Protein AF-0000000074580012 (afdb_homodimer)

InterPro domains:
  IPR002941 DNA methylase N-4/N-6 [PF01555] (66-174)
  IPR029063 S-adenosyl-L-methionine-dependent methyltransferase superfamily [G3DSA:3.40.50.150] (16-179)
  IPR029063 S-adenosyl-L-methionine-dependent methyltransferase superfamily [SSF53335] (1-179)

Foldseek 3Di:
DEEEEDDQPDALVVVLVVPVVDDDFKYKYWYDPNSCVRNVVVPQWDWDDKAKEFEPDWQDDPDPVDDTDGIIMITMTGHPPDDFQFALQQDADDDPVRDPVPSDDDRYHYYAPDDDPDPPDGRLVVLLSVVRRGNDQEYEYQDQFLNSNVVSCVVNVHHYHYHHDDDPSVVNNVVVCVVVVHDDDDD/DEEEEDDQPDALVVVLVVPVVDDDFKYKYWYDPNSCVRNVVVPQWDWDDKAKEFEPDWQDDPDPVDDTDGIIMITMTGHPPDDFQFALQQDADDDPPRDPVPSDDDRYHYYAPDDDPDPPDGRLVVLLSVVRRGNDQEYEYQDQQLNSNVVSCVVNVHHYHYHHDDDPSVVNNVVVCVVVVHDDDDD

Radius of gyration: 21.97 Å; Cα contacts (8 Å, |Δi|>4): 679; chains: 2; bounding box: 43×67×51 Å

Nearest PDB structures (foldseek):
  5hfj-assembly4_G  TM=7.337E-01  e=3.822E-14  Helicobacter pylori 26695
  8urk-assembly1_B  TM=8.012E-01  e=9.157E-11  Burkholderia cenocepacia
  9c3u-assembly1_A  TM=8.213E-01  e=2.708E-10  Burkholderia cenocepacia
  9c3u-assembly2_C  TM=7.844E-01  e=1.334E-09  Burkholderia cenocepacia
  9c3u-assembly2_D  TM=7.658E-01  e=9.098E-10  Burkholderia cenocepacia

Solvent-accessible surface area (backbone atoms only — not comparable to full-atom values): 20856 Å² total; per-residue (Å²): 56,38,47,36,50,58,67,70,83,53,52,29,67,60,52,49,55,59,56,66,74,54,90,68,54,37,38,37,38,38,42,42,68,68,36,47,62,61,27,47,84,72,47,87,49,38,80,74,53,66,35,37,35,37,44,80,59,64,46,78,49,90,48,54,66,44,56,24,41,33,62,45,39,33,39,36,33,31,34,76,92,54,76,78,45,43,31,32,77,62,38,88,51,92,51,97,70,47,34,95,84,72,35,44,34,67,27,64,39,75,39,59,89,64,86,66,93,41,96,80,52,70,45,54,66,59,50,32,54,53,59,43,18,37,72,64,61,44,40,35,17,77,45,29,49,57,27,57,65,54,56,32,26,58,75,62,73,30,50,68,48,74,34,55,91,51,64,67,37,36,48,50,22,51,51,54,39,53,72,68,67,55,90,79,82,89,131,58,37,48,36,49,58,67,70,85,53,51,30,67,61,52,50,55,59,55,67,76,55,90,69,53,36,40,38,40,39,42,43,68,69,37,48,64,61,28,54,85,70,56,79,51,39,81,73,54,68,35,38,35,38,44,81,60,63,47,79,50,90,48,53,66,43,56,24,40,33,62,45,40,33,38,37,32,30,34,75,92,55,78,77,44,43,30,32,78,63,36,89,51,93,50,98,72,45,36,94,82,71,35,45,34,66,28,64,40,75,40,57,88,63,87,66,92,40,94,80,52,69,45,54,68,58,49,33,53,53,58,43,17,37,73,61,61,44,39,35,18,77,44,30,50,57,28,58,66,55,56,32,25,59,74,63,73,30,48,68,48,75,34,55,91,53,64,68,38,36,50,50,23,49,51,56,39,54,73,68,66,55,91,78,81,90,130

Organism: Dichelobacter nodosus (strain VCS1703A) (NCBI:txid246195)

Structure (mmCIF, N/CA/C/O backbone):
data_AF-0000000074580012-model_v1
#
loop_
_entity.id
_entity.type
_entity.pdbx_description
1 polymer 'DNA methylase N-4/N-6 domain-containing protein'
#
loop_
_atom_site.group_PDB
_atom_site.id
_atom_site.type_symbol
_atom_site.label_atom_id
_atom_site.label_alt_id
_atom_site.label_comp_id
_atom_site.label_asym_id
_atom_site.label_entity_id
_atom_site.label_seq_id
_atom_site.pdbx_PDB_ins_code
_atom_site.Cartn_x
_atom_site.Cartn_y
_atom_site.Cartn_z
_atom_site.occupancy
_atom_site.B_iso_or_equiv
_atom_site.auth_seq_id
_atom_site.auth_comp_id
_atom_site.auth_asym_id
_atom_site.auth_atom_id
_atom_site.pdbx_PDB_model_num
ATOM 1 N N . MET A 1 1 ? 1.828 22.812 1.733 1 98.75 1 MET A N 1
ATOM 2 C CA . MET A 1 1 ? 1.578 21.375 1.62 1 98.75 1 MET A CA 1
ATOM 3 C C . MET A 1 1 ? 0.194 21.031 2.152 1 98.75 1 MET A C 1
ATOM 5 O O . MET A 1 1 ? -0.233 21.547 3.184 1 98.75 1 MET A O 1
ATOM 9 N N . ILE A 1 2 ? -0.489 20.25 1.359 1 98.81 2 ILE A N 1
ATOM 10 C CA . ILE A 1 2 ? -1.707 19.656 1.891 1 98.81 2 ILE A CA 1
ATOM 11 C C . ILE A 1 2 ? -1.383 18.297 2.516 1 98.81 2 ILE A C 1
ATOM 13 O O . ILE A 1 2 ? -0.715 17.469 1.898 1 98.81 2 ILE A O 1
ATOM 17 N N . PHE A 1 3 ? -1.655 18.094 3.742 1 98.69 3 PHE A N 1
ATOM 18 C CA . PHE A 1 3 ? -1.698 16.828 4.457 1 98.69 3 PHE A CA 1
ATOM 19 C C . PHE A 1 3 ? -3.105 16.531 4.961 1 98.69 3 PHE A C 1
ATOM 21 O O . PHE A 1 3 ? -3.627 17.266 5.812 1 98.69 3 PHE A O 1
ATOM 28 N N . THR A 1 4 ? -3.715 15.445 4.406 1 98 4 THR A N 1
ATOM 29 C CA . THR A 1 4 ? -5.125 15.305 4.754 1 98 4 THR A CA 1
ATOM 30 C C . THR A 1 4 ? -5.555 13.844 4.684 1 98 4 THR A C 1
ATOM 32 O O . THR A 1 4 ? -4.883 13.023 4.059 1 98 4 THR A O 1
ATOM 35 N N . ASP A 1 5 ? -6.605 13.508 5.387 1 96.31 5 ASP A N 1
ATOM 36 C CA . ASP A 1 5 ? -7.18 12.18 5.531 1 96.31 5 ASP A CA 1
ATOM 37 C C . ASP A 1 5 ? -8.68 12.195 5.254 1 96.31 5 ASP A C 1
ATOM 39 O O . ASP A 1 5 ? -9.492 12.102 6.184 1 96.31 5 ASP A O 1
ATOM 43 N N . PRO A 1 6 ? -9.07 12.266 3.98 1 96.44 6 PRO A N 1
ATOM 44 C CA . PRO A 1 6 ? -10.5 12.312 3.652 1 96.44 6 PRO A CA 1
ATOM 45 C C . PRO A 1 6 ? -11.219 11 3.979 1 96.44 6 PRO A C 1
ATOM 47 O O . PRO A 1 6 ? -10.578 9.961 4.121 1 96.44 6 PRO A O 1
ATOM 50 N N . PRO A 1 7 ? -12.586 11.133 4.105 1 93.88 7 PRO A N 1
ATOM 51 C CA . PRO A 1 7 ? -13.336 9.883 4.254 1 93.88 7 PRO A CA 1
ATOM 52 C C . PRO A 1 7 ? -13.023 8.875 3.146 1 93.88 7 PRO A C 1
ATOM 54 O O . PRO A 1 7 ? -12.984 9.242 1.969 1 93.88 7 PRO A O 1
ATOM 57 N N . PHE A 1 8 ? -12.867 7.648 3.488 1 89.75 8 PHE A N 1
ATOM 58 C CA . PHE A 1 8 ? -12.422 6.633 2.545 1 89.75 8 PHE A CA 1
ATOM 59 C C . PHE A 1 8 ? -13.492 6.352 1.502 1 89.75 8 PHE A C 1
ATOM 61 O O . PHE A 1 8 ? -13.195 5.832 0.423 1 89.75 8 PHE A O 1
ATOM 68 N N . ASP A 1 9 ? -14.742 6.652 1.823 1 90.56 9 ASP A N 1
ATOM 69 C CA . ASP A 1 9 ? -15.836 6.379 0.896 1 90.56 9 ASP A CA 1
ATOM 70 C C . ASP A 1 9 ? -16.078 7.57 -0.028 1 90.56 9 ASP A C 1
ATOM 72 O O . ASP A 1 9 ? -16.938 7.508 -0.912 1 90.56 9 ASP A O 1
ATOM 76 N N . MET A 1 10 ? -15.344 8.625 0.168 1 95.38 10 MET A N 1
ATOM 77 C CA . MET A 1 10 ? -15.461 9.773 -0.724 1 95.38 10 MET A CA 1
ATOM 78 C C . MET A 1 10 ? -14.938 9.438 -2.115 1 95.38 10 MET A C 1
ATOM 80 O O . MET A 1 10 ? -13.805 8.969 -2.262 1 95.38 10 MET A O 1
ATOM 84 N N . GLY A 1 11 ? -15.711 9.758 -3.148 1 95.88 11 GLY A N 1
ATOM 85 C CA . GLY A 1 11 ? -15.297 9.5 -4.52 1 95.88 11 GLY A CA 1
ATOM 86 C C . GLY A 1 11 ? -14.117 10.352 -4.953 1 95.88 11 GLY A C 1
ATOM 87 O O . GLY A 1 11 ? -13.969 11.492 -4.512 1 95.88 11 GLY A O 1
ATOM 88 N N . ALA A 1 12 ? -13.352 9.805 -5.828 1 96 12 ALA A N 1
ATOM 89 C CA . ALA A 1 12 ? -12.164 10.492 -6.316 1 96 12 ALA A CA 1
ATOM 90 C C . ALA A 1 12 ? -12.523 11.82 -6.984 1 96 12 ALA A C 1
ATOM 92 O O . ALA A 1 12 ? -11.781 12.797 -6.879 1 96 12 ALA A O 1
ATOM 93 N N . GLY A 1 13 ? -13.633 11.797 -7.699 1 96.62 13 GLY A N 1
ATOM 94 C CA . GLY A 1 13 ? -14.07 13.031 -8.328 1 96.62 13 GLY A CA 1
ATOM 95 C C . GLY A 1 13 ? -14.336 14.148 -7.34 1 96.62 13 GLY A C 1
ATOM 96 O O . GLY A 1 13 ? -13.883 15.281 -7.535 1 96.62 13 GLY A O 1
ATOM 97 N N . LYS A 1 14 ? -15.062 13.844 -6.348 1 97.62 14 LYS A N 1
ATOM 98 C CA . LYS A 1 14 ? -15.352 14.82 -5.301 1 97.62 14 LYS A CA 1
ATOM 99 C C . LYS A 1 14 ? -14.07 15.281 -4.613 1 97.62 14 LYS A C 1
ATOM 101 O O . LYS A 1 14 ? -13.883 16.469 -4.379 1 97.62 14 LYS A O 1
ATOM 106 N N . LEU A 1 15 ? -13.188 14.367 -4.266 1 97.88 15 LEU A N 1
ATOM 107 C CA . LEU A 1 15 ? -11.922 14.703 -3.635 1 97.88 15 LEU A CA 1
ATOM 108 C C . LEU A 1 15 ? -11.094 15.617 -4.535 1 97.88 15 LEU A C 1
ATOM 110 O O . LEU A 1 15 ? -10.508 16.594 -4.062 1 97.88 15 LEU A O 1
ATOM 114 N N . HIS A 1 16 ? -11.07 15.305 -5.809 1 98.25 16 HIS A N 1
ATOM 115 C CA . HIS A 1 16 ? -10.344 16.125 -6.766 1 98.25 16 HIS A CA 1
ATOM 116 C C . HIS A 1 16 ? -10.891 17.547 -6.793 1 98.25 16 HIS A C 1
ATOM 118 O O . HIS A 1 16 ? -10.117 18.516 -6.82 1 98.25 16 HIS A O 1
ATOM 124 N N . LYS A 1 17 ? -12.172 17.656 -6.781 1 97.94 17 LYS A N 1
ATOM 125 C CA . LYS A 1 17 ? -12.812 18.969 -6.777 1 97.94 17 LYS A CA 1
ATOM 126 C C . LYS A 1 17 ? -12.414 19.766 -5.543 1 97.94 17 LYS A C 1
ATOM 128 O O . LYS A 1 17 ? -12.102 20.953 -5.641 1 97.94 17 LYS A O 1
ATOM 133 N N . ILE A 1 18 ? -12.414 19.172 -4.445 1 97.69 18 ILE A N 1
ATOM 134 C CA . ILE A 1 18 ? -12.039 19.828 -3.203 1 97.69 18 ILE A CA 1
ATOM 135 C C . ILE A 1 18 ? -10.586 20.297 -3.281 1 97.69 18 ILE A C 1
ATOM 137 O O . ILE A 1 18 ? -10.281 21.453 -2.998 1 97.69 18 ILE A O 1
ATOM 141 N N . LEU A 1 19 ? -9.672 19.406 -3.684 1 97.94 19 LEU A N 1
ATOM 142 C CA . LEU A 1 19 ? -8.25 19.719 -3.775 1 97.94 19 LEU A CA 1
ATOM 143 C C . LEU A 1 19 ? -8.008 20.859 -4.758 1 97.94 19 LEU A C 1
ATOM 145 O O . LEU A 1 19 ? -7.105 21.672 -4.559 1 97.94 19 LEU A O 1
ATOM 149 N N . SER A 1 20 ? -8.828 20.906 -5.789 1 97.25 20 SER A N 1
ATOM 150 C CA . SER A 1 20 ? -8.648 21.891 -6.855 1 97.25 20 SER A CA 1
ATOM 151 C C . SER A 1 20 ? -8.938 23.297 -6.371 1 97.25 20 SER A C 1
ATOM 153 O O . SER A 1 20 ? -8.594 24.281 -7.047 1 97.25 20 SER A O 1
ATOM 155 N N . ASN A 1 21 ? -9.531 23.438 -5.227 1 96.94 21 ASN A N 1
ATOM 156 C CA . ASN A 1 21 ? -9.836 24.75 -4.656 1 96.94 21 ASN A CA 1
ATOM 157 C C . ASN A 1 21 ? -8.617 25.344 -3.945 1 96.94 21 ASN A C 1
ATOM 159 O O . ASN A 1 21 ? -8.68 26.469 -3.451 1 96.94 21 ASN A O 1
ATOM 163 N N . TYR A 1 22 ? -7.539 24.609 -3.916 1 97.12 22 TYR A N 1
ATOM 164 C CA . TYR A 1 22 ? -6.359 25.047 -3.178 1 97.12 22 TYR A CA 1
ATOM 165 C C . TYR A 1 22 ? -5.137 25.109 -4.09 1 97.12 22 TYR A C 1
ATOM 167 O O . TYR A 1 22 ? -5.062 24.375 -5.082 1 97.12 22 TYR A O 1
ATOM 175 N N . GLN A 1 23 ? -4.25 26.016 -3.75 1 96.38 23 GLN A N 1
ATOM 176 C CA . GLN A 1 23 ? -2.926 26.031 -4.359 1 96.38 23 GLN A CA 1
ATOM 177 C C . GLN A 1 23 ? -1.895 25.375 -3.451 1 96.38 23 GLN A C 1
ATOM 179 O O . GLN A 1 23 ? -1.737 25.766 -2.293 1 96.38 23 GLN A O 1
ATOM 184 N N . PHE A 1 24 ? -1.235 24.375 -3.951 1 98.06 24 PHE A N 1
ATOM 185 C CA . PHE A 1 24 ? -0.23 23.641 -3.186 1 98.06 24 PHE A CA 1
ATOM 186 C C . PHE A 1 24 ? 0.781 22.984 -4.109 1 98.06 24 PHE A C 1
ATOM 188 O O . PHE A 1 24 ? 0.499 22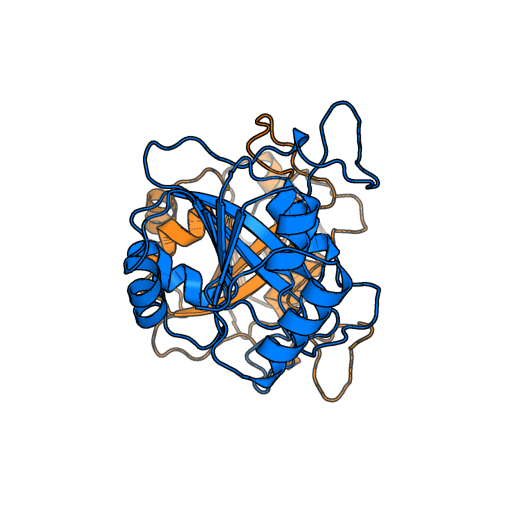.766 -5.289 1 98.06 24 PHE A O 1
ATOM 195 N N . GLU A 1 25 ? 1.924 22.656 -3.543 1 98.5 25 GLU A N 1
ATOM 196 C CA . GLU A 1 25 ? 2.984 22.031 -4.324 1 98.5 25 GLU A CA 1
ATOM 197 C C . GLU A 1 25 ? 3.199 20.578 -3.895 1 98.5 25 GLU A C 1
ATOM 199 O O . GLU A 1 25 ? 3.789 19.797 -4.633 1 98.5 25 GLU A O 1
ATOM 204 N N . HIS A 1 26 ? 2.83 20.25 -2.652 1 98.88 26 HIS A N 1
ATOM 205 C CA . HIS A 1 26 ? 3.02 18.922 -2.062 1 98.88 26 HIS A CA 1
ATOM 206 C C . HIS A 1 26 ? 1.716 18.391 -1.479 1 98.88 26 HIS A C 1
ATOM 208 O O . HIS A 1 26 ? 0.969 19.125 -0.833 1 98.88 26 HIS A O 1
ATOM 214 N N . LEU A 1 27 ? 1.395 17.156 -1.782 1 98.88 27 LEU A N 1
ATOM 215 C CA . LEU A 1 27 ? 0.206 16.484 -1.271 1 98.88 27 LEU A CA 1
ATOM 216 C C . LEU A 1 27 ? 0.578 15.188 -0.568 1 98.88 27 LEU A C 1
ATOM 218 O O . LEU A 1 27 ? 1.154 14.289 -1.183 1 98.88 27 LEU A O 1
ATOM 222 N N . VAL A 1 28 ? 0.342 15.133 0.728 1 98.88 28 VAL A N 1
ATOM 223 C CA . VAL A 1 28 ? 0.397 13.883 1.48 1 98.88 28 VAL A CA 1
ATOM 224 C C . VAL A 1 28 ? -1.017 13.43 1.835 1 98.88 28 VAL A C 1
ATOM 226 O O . VAL A 1 28 ? -1.719 14.102 2.594 1 98.88 28 VAL A O 1
ATOM 229 N N . LEU A 1 29 ? -1.372 12.32 1.309 1 98.44 29 LEU A N 1
ATOM 230 C CA . LEU A 1 29 ? -2.764 11.891 1.347 1 98.44 29 LEU A CA 1
ATOM 231 C C . LEU A 1 29 ? -2.893 10.531 2.021 1 98.44 29 LEU A C 1
ATOM 233 O O . LEU A 1 29 ? -2.268 9.555 1.589 1 98.44 29 LEU A O 1
ATOM 237 N N . ILE A 1 30 ? -3.576 10.469 3.117 1 96.56 30 ILE A N 1
ATOM 238 C CA . ILE A 1 30 ? -4.039 9.188 3.645 1 96.56 30 ILE A CA 1
ATOM 239 C C . ILE A 1 30 ? -5.324 8.773 2.936 1 96.56 30 ILE A C 1
ATOM 241 O O . ILE A 1 30 ? -6.309 9.516 2.939 1 96.56 30 ILE A O 1
ATOM 245 N N . ALA A 1 31 ? -5.32 7.664 2.252 1 95.75 31 ALA A N 1
ATOM 246 C CA . ALA A 1 31 ? -6.461 7.297 1.415 1 95.75 31 ALA A CA 1
ATOM 247 C C . ALA A 1 31 ? -6.504 5.789 1.178 1 95.75 31 ALA A C 1
ATOM 249 O O . ALA A 1 31 ? -5.52 5.086 1.427 1 95.75 31 ALA A O 1
ATOM 250 N N . SER A 1 32 ? -7.668 5.359 0.799 1 94.38 32 SER A N 1
ATOM 251 C CA . SER A 1 32 ? -7.75 3.99 0.298 1 94.38 32 SER A CA 1
ATOM 252 C C . SER A 1 32 ? -7.066 3.855 -1.057 1 94.38 32 SER A C 1
ATOM 254 O O . SER A 1 32 ? -6.906 4.844 -1.778 1 94.38 32 SER A O 1
ATOM 256 N N . MET A 1 33 ? -6.707 2.666 -1.359 1 96.38 33 MET A N 1
ATOM 257 C CA . MET A 1 33 ? -6.074 2.4 -2.65 1 96.38 33 MET A CA 1
ATOM 258 C C . MET A 1 33 ? -7.02 2.746 -3.797 1 96.38 33 MET A C 1
ATOM 260 O O . MET A 1 33 ? -6.598 3.324 -4.801 1 96.38 33 MET A O 1
ATOM 264 N N . ARG A 1 34 ? -8.258 2.432 -3.656 1 95.25 34 ARG A N 1
ATOM 265 C CA . ARG A 1 34 ? -9.242 2.75 -4.688 1 95.25 34 ARG A CA 1
ATOM 266 C C . ARG A 1 34 ? -9.289 4.25 -4.957 1 95.25 34 ARG A C 1
ATOM 268 O O . ARG A 1 34 ? -9.289 4.68 -6.113 1 95.25 34 ARG A O 1
ATOM 275 N N . GLN A 1 35 ? -9.32 5.059 -3.926 1 96.25 35 GLN A N 1
ATOM 276 C CA . GLN A 1 35 ? -9.359 6.512 -4.055 1 96.25 35 GLN A CA 1
ATOM 277 C C . GLN A 1 35 ? -8.156 7.023 -4.844 1 96.25 35 GLN A C 1
ATOM 279 O O . GLN A 1 35 ? -8.312 7.844 -5.754 1 96.25 35 GLN A O 1
ATOM 284 N N . VAL A 1 36 ? -7.027 6.445 -4.535 1 97.75 36 VAL A N 1
ATOM 285 C CA . VAL A 1 36 ? -5.816 6.984 -5.141 1 97.75 36 VAL A CA 1
ATOM 286 C C . VAL A 1 36 ? -5.723 6.535 -6.598 1 97.75 36 VAL A C 1
ATOM 288 O O . VAL A 1 36 ? -5.32 7.312 -7.469 1 97.75 36 VAL A O 1
ATOM 291 N N . LEU A 1 37 ? -6.078 5.289 -6.863 1 97.25 37 LEU A N 1
ATOM 292 C CA . LEU A 1 37 ? -6.043 4.797 -8.234 1 97.25 37 LEU A CA 1
ATOM 293 C C . LEU A 1 37 ? -6.953 5.625 -9.133 1 97.25 37 LEU A C 1
ATOM 295 O O . LEU A 1 37 ? -6.617 5.883 -10.297 1 97.25 37 LEU A O 1
ATOM 299 N N . GLU A 1 38 ? -8.031 6.078 -8.594 1 96.19 38 GLU A N 1
ATOM 300 C CA . GLU A 1 38 ? -9 6.848 -9.367 1 96.19 38 GLU A CA 1
ATOM 301 C C . GLU A 1 38 ? -8.648 8.328 -9.383 1 96.19 38 GLU A C 1
ATOM 303 O O . GLU A 1 38 ? -9 9.047 -10.32 1 96.19 3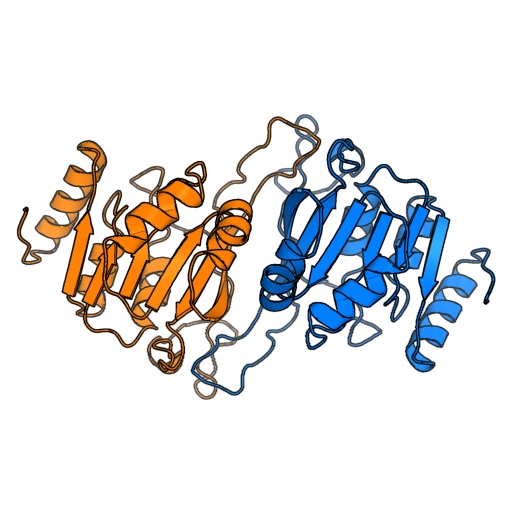8 GLU A O 1
ATOM 308 N N . LEU A 1 39 ? -7.988 8.773 -8.406 1 97.25 39 LEU A N 1
ATOM 309 C CA . LEU A 1 39 ? -7.645 10.188 -8.266 1 97.25 39 LEU A CA 1
ATOM 310 C C . LEU A 1 39 ? -6.41 10.531 -9.094 1 97.25 39 LEU A C 1
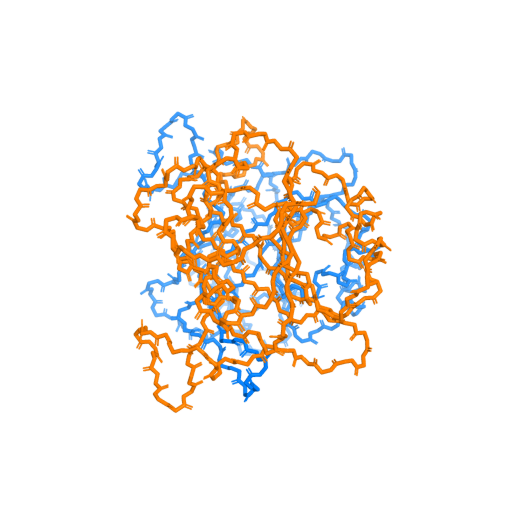ATOM 312 O O . LEU A 1 39 ? -6.34 11.602 -9.695 1 97.25 39 LEU A O 1
ATOM 316 N N . TYR A 1 40 ? -5.449 9.625 -9.164 1 97.25 40 TYR A N 1
ATOM 317 C CA . TYR A 1 40 ? -4.117 9.906 -9.68 1 97.25 40 TYR A CA 1
ATOM 318 C C . TYR A 1 40 ? -4.188 10.422 -11.117 1 97.25 40 TYR A C 1
ATOM 320 O O . TYR A 1 40 ? -3.559 11.43 -11.453 1 97.25 40 TYR A O 1
ATOM 328 N N . PRO A 1 41 ? -5.004 9.805 -11.953 1 94.56 41 PRO A N 1
ATOM 329 C CA . PRO A 1 41 ? -5.07 10.305 -13.32 1 94.56 41 PRO A CA 1
ATOM 330 C C . PRO A 1 41 ? -5.578 11.742 -13.398 1 94.56 41 PRO A C 1
ATOM 332 O O . PRO A 1 41 ? -5.367 12.422 -14.406 1 94.56 41 PRO A O 1
ATOM 335 N N . LYS A 1 42 ? -6.172 12.156 -12.367 1 95.12 42 LYS A N 1
ATOM 336 C CA . LYS A 1 42 ? -6.742 13.5 -12.359 1 95.12 42 LYS A CA 1
ATOM 337 C C . LYS A 1 42 ? -5.781 14.5 -11.727 1 95.12 42 LYS A C 1
ATOM 339 O O . LYS A 1 42 ? -5.949 15.711 -11.883 1 95.12 42 LYS A O 1
ATOM 344 N N . LEU A 1 43 ? -4.758 13.859 -10.93 1 92.81 43 LEU A N 1
ATOM 345 C CA . LEU A 1 43 ? -3.822 14.695 -10.188 1 92.81 43 LEU A CA 1
ATOM 346 C C . LEU A 1 43 ? -2.678 15.148 -11.094 1 92.81 43 LEU A C 1
ATOM 348 O O . LEU A 1 43 ? -2.123 14.352 -11.852 1 92.81 43 LEU A O 1
ATOM 352 N N . ASP A 1 44 ? -2.643 16.094 -11.852 1 93 44 ASP A N 1
ATOM 353 C CA . ASP A 1 44 ? -1.5 16.594 -12.609 1 93 44 ASP A CA 1
ATOM 354 C C . ASP A 1 44 ? -0.28 16.766 -11.711 1 93 44 ASP A C 1
ATOM 356 O O . ASP A 1 44 ? 0.295 17.859 -11.648 1 93 44 ASP A O 1
ATOM 360 N N . MET A 1 45 ? 0.207 15.633 -10.969 1 98.12 45 MET A N 1
ATOM 361 C CA . MET A 1 45 ? 1.325 15.641 -10.031 1 98.12 45 MET A CA 1
ATOM 362 C C . MET A 1 45 ? 2.164 14.375 -10.172 1 98.12 45 MET A C 1
ATOM 364 O O . MET A 1 45 ? 1.734 13.406 -10.805 1 98.12 45 MET A O 1
ATOM 368 N N . ASP A 1 46 ? 3.354 14.391 -9.648 1 98 46 ASP A N 1
ATOM 369 C CA . ASP A 1 46 ? 4.234 13.227 -9.633 1 98 46 ASP A CA 1
ATOM 370 C C . ASP A 1 46 ? 4.062 12.43 -8.344 1 98 46 ASP A C 1
ATOM 372 O O . ASP A 1 46 ? 4.062 12.992 -7.254 1 98 46 ASP A O 1
ATOM 376 N N . PHE A 1 47 ? 3.877 11.172 -8.539 1 98.12 47 PHE A N 1
ATOM 377 C CA . PHE A 1 47 ? 3.949 10.297 -7.375 1 98.12 47 PHE A CA 1
ATOM 378 C C . PHE A 1 47 ? 5.383 10.172 -6.879 1 98.12 47 PHE A C 1
ATOM 380 O O . PHE A 1 47 ? 6.305 9.977 -7.676 1 98.12 47 PHE A O 1
ATOM 387 N N . CYS A 1 48 ? 5.605 10.234 -5.562 1 98 48 CYS A N 1
ATOM 388 C CA . CYS A 1 48 ? 6.953 10.141 -5.012 1 98 48 CYS A CA 1
ATOM 389 C C . CYS A 1 48 ? 7.152 8.812 -4.281 1 98 48 CYS A C 1
ATOM 391 O O . CYS A 1 48 ? 7.969 7.988 -4.695 1 98 48 CYS A O 1
ATOM 393 N N . PHE A 1 49 ? 6.375 8.562 -3.223 1 97.81 49 PHE A N 1
ATOM 394 C CA . PHE A 1 49 ? 6.434 7.289 -2.514 1 97.81 49 PHE A CA 1
ATOM 395 C C . PHE A 1 49 ? 5.172 7.066 -1.689 1 97.81 49 PHE A C 1
ATOM 397 O O . PHE A 1 49 ? 4.332 7.961 -1.579 1 97.81 49 PHE A O 1
ATOM 404 N N . ASP A 1 50 ? 5.02 5.848 -1.247 1 98 50 ASP A N 1
ATOM 405 C CA . ASP A 1 50 ? 3.904 5.488 -0.375 1 98 50 ASP A CA 1
ATOM 406 C C . ASP A 1 50 ? 4.402 4.984 0.976 1 98 50 ASP A C 1
ATOM 408 O O . ASP A 1 50 ? 5.523 4.484 1.081 1 98 50 ASP A O 1
ATOM 412 N N . LEU A 1 51 ? 3.654 5.188 1.988 1 97.12 51 LEU A N 1
ATOM 413 C CA . LEU A 1 51 ? 3.812 4.641 3.33 1 97.12 51 LEU A CA 1
ATOM 414 C C . LEU A 1 51 ? 2.602 3.799 3.721 1 97.12 51 LEU A C 1
ATOM 416 O O . LEU A 1 51 ? 1.535 3.92 3.113 1 97.12 51 LEU A O 1
ATOM 420 N N . VAL A 1 52 ? 2.848 2.947 4.66 1 95.88 52 VAL A N 1
ATOM 421 C CA . VAL A 1 52 ? 1.783 2.09 5.172 1 95.88 52 VAL A CA 1
ATOM 422 C C . VAL A 1 52 ? 1.668 2.26 6.688 1 95.88 52 VAL A C 1
ATOM 424 O O . VAL A 1 52 ? 2.68 2.314 7.391 1 95.88 52 VAL A O 1
ATOM 427 N N . ALA A 1 53 ? 0.456 2.377 7.16 1 92.38 53 ALA A N 1
ATOM 428 C CA . ALA A 1 53 ? 0.203 2.459 8.594 1 92.38 53 ALA A CA 1
ATOM 429 C C . ALA A 1 53 ? -0.677 1.303 9.062 1 92.38 53 ALA A C 1
ATOM 431 O O . ALA A 1 53 ? -1.762 1.081 8.523 1 92.38 53 ALA A O 1
ATOM 432 N N . ASN A 1 54 ? -0.215 0.66 10.039 1 88.38 54 ASN A N 1
ATOM 433 C CA . ASN A 1 54 ? -1.009 -0.418 10.625 1 88.38 54 ASN A CA 1
ATOM 434 C C . ASN A 1 54 ? -2.172 0.125 11.453 1 88.38 54 ASN A C 1
ATOM 436 O O . ASN A 1 54 ? -2.037 1.15 12.117 1 88.38 54 ASN A O 1
ATOM 440 N N . ARG A 1 55 ? -3.166 -0.67 11.352 1 84.31 55 ARG A N 1
ATOM 441 C CA . ARG A 1 55 ? -4.293 -0.402 12.242 1 84.31 55 ARG A CA 1
ATOM 442 C C . ARG A 1 55 ? -4.141 -1.155 13.555 1 84.31 55 ARG A C 1
ATOM 444 O O . ARG A 1 55 ? -3.51 -2.213 13.602 1 84.31 55 ARG A O 1
ATOM 451 N N . SER A 1 56 ? -4.742 -0.52 14.531 1 78.06 56 SER A N 1
ATOM 452 C CA . SER A 1 56 ? -4.727 -1.211 15.82 1 78.06 56 SER A CA 1
ATOM 453 C C . SER A 1 56 ? -5.605 -2.455 15.789 1 78.06 56 SER A C 1
ATOM 455 O O . SER A 1 56 ? -5.281 -3.467 16.422 1 78.06 56 SER A O 1
ATOM 457 N N . LYS A 1 57 ? -6.695 -2.406 15.039 1 81.44 57 LYS A N 1
ATOM 458 C CA . LYS A 1 57 ? -7.621 -3.518 14.844 1 81.44 57 LYS A CA 1
ATOM 459 C C . LYS A 1 57 ? -8.039 -3.635 13.383 1 81.44 57 LYS A C 1
ATOM 461 O O . LYS A 1 57 ? -8.234 -2.625 12.703 1 81.44 57 LYS A O 1
ATOM 466 N N . PRO A 1 58 ? -8.219 -4.898 13 1 84.81 58 PRO A N 1
ATOM 467 C CA . PRO A 1 58 ? -8.648 -5.059 11.609 1 84.81 58 PRO A CA 1
ATOM 468 C C . PRO A 1 58 ? -10.039 -4.488 11.344 1 84.81 58 PRO A C 1
ATOM 470 O O . PRO A 1 58 ? -10.914 -4.582 12.203 1 84.81 58 PRO A O 1
ATOM 473 N N . LYS A 1 59 ? -10.102 -3.795 10.258 1 86.06 59 LYS A N 1
ATOM 474 C CA . LYS A 1 59 ? -11.438 -3.51 9.75 1 86.06 59 LYS A CA 1
ATOM 475 C C . LYS A 1 59 ? -12.055 -4.746 9.102 1 86.06 59 LYS A C 1
ATOM 477 O O . LYS A 1 59 ? -11.609 -5.188 8.039 1 86.06 59 LYS A O 1
ATOM 482 N N . GLU A 1 60 ? -13.109 -5.23 9.68 1 86.69 60 GLU A N 1
ATOM 483 C CA . GLU A 1 60 ? -13.719 -6.473 9.219 1 86.69 60 GLU A CA 1
ATOM 484 C C . GLU A 1 60 ? -14.562 -6.234 7.969 1 86.69 60 GLU A C 1
ATOM 486 O O . GLU A 1 60 ? -15.266 -5.227 7.867 1 86.69 60 GLU A O 1
ATOM 491 N N . SER A 1 61 ? -14.391 -7.172 7.09 1 88.75 61 SER A N 1
ATOM 492 C CA . SER A 1 61 ? -15.227 -7.148 5.895 1 88.75 61 SER A CA 1
ATOM 493 C C . SER A 1 61 ? -16.391 -8.125 6.02 1 88.75 61 SER A C 1
ATOM 495 O O . SER A 1 61 ? -16.234 -9.234 6.535 1 88.75 61 SER A O 1
ATOM 497 N N . ARG A 1 62 ? -17.516 -7.621 5.555 1 86.75 62 ARG A N 1
ATOM 498 C CA . ARG A 1 62 ? -18.703 -8.484 5.578 1 86.75 62 ARG A CA 1
ATOM 499 C C . ARG A 1 62 ? -18.625 -9.539 4.48 1 86.75 62 ARG A C 1
ATOM 501 O O . ARG A 1 62 ? -19.094 -10.672 4.66 1 86.75 62 ARG A O 1
ATOM 508 N N . SER A 1 63 ? -18.031 -9.211 3.422 1 91.88 63 SER A N 1
ATOM 509 C CA . SER A 1 63 ? -17.922 -10.125 2.287 1 91.88 63 SER A CA 1
ATOM 510 C C . SER A 1 63 ? -16.703 -11.039 2.424 1 91.88 63 SER A C 1
ATOM 512 O O . SER A 1 63 ? -15.609 -10.57 2.738 1 91.88 63 SER A O 1
ATOM 514 N N . TYR A 1 64 ? -16.906 -12.273 2.117 1 93.19 64 TYR A N 1
ATOM 515 C CA . TYR A 1 64 ? -15.805 -13.227 2.119 1 93.19 64 TYR A CA 1
ATOM 516 C C . TYR A 1 64 ? -14.891 -13 0.92 1 93.19 64 TYR A C 1
ATOM 518 O O . TYR A 1 64 ? -13.781 -13.539 0.868 1 93.19 64 TYR A O 1
ATOM 526 N N . ALA A 1 65 ? -15.336 -12.195 -0.015 1 95.94 65 ALA A N 1
ATOM 527 C CA . ALA A 1 65 ? -14.539 -11.891 -1.206 1 95.94 65 ALA A CA 1
ATOM 528 C C . ALA A 1 65 ? -13.555 -10.758 -0.938 1 95.94 65 ALA A C 1
ATOM 530 O O . ALA A 1 65 ? -12.914 -10.258 -1.861 1 95.94 65 ALA A O 1
ATOM 531 N N . MET A 1 66 ? -13.453 -10.359 0.378 1 95.62 66 MET A N 1
ATOM 532 C CA . MET A 1 66 ? -12.547 -9.305 0.813 1 95.62 66 MET A CA 1
ATOM 533 C C . MET A 1 66 ? -11.758 -9.734 2.045 1 95.62 66 MET A C 1
ATOM 535 O O . MET A 1 66 ? -12.297 -10.398 2.934 1 95.62 66 MET A O 1
ATOM 539 N N . PRO A 1 67 ? -10.531 -9.328 2.119 1 95.06 67 PRO A N 1
ATOM 540 C CA . PRO A 1 67 ? -9.812 -9.547 3.377 1 95.06 67 PRO A CA 1
ATOM 541 C C . PRO A 1 67 ? -10.234 -8.57 4.473 1 95.06 67 PRO A C 1
ATOM 543 O O . PRO A 1 67 ? -11.078 -7.699 4.242 1 95.06 67 PRO A O 1
ATOM 546 N N . HIS A 1 68 ? -9.734 -8.867 5.652 1 92.06 68 HIS A N 1
ATOM 547 C CA . HIS A 1 68 ? -9.828 -7.891 6.73 1 92.06 68 HIS A CA 1
ATOM 548 C C . HIS A 1 68 ? -8.68 -6.887 6.668 1 92.06 68 HIS A C 1
ATOM 550 O O . HIS A 1 68 ? -7.512 -7.27 6.75 1 92.06 68 HIS A O 1
ATOM 556 N N . TYR A 1 69 ? -9.031 -5.648 6.539 1 91.75 69 TYR A N 1
ATOM 557 C CA . TYR A 1 69 ? -8 -4.641 6.316 1 91.75 69 TYR A CA 1
ATOM 558 C C . TYR A 1 69 ? -7.27 -4.309 7.613 1 91.75 69 TYR A C 1
ATOM 560 O O . TYR A 1 69 ? -7.902 -3.961 8.609 1 91.75 69 TYR A O 1
ATOM 568 N N . LEU A 1 70 ? -5.945 -4.336 7.512 1 90 70 LEU A N 1
ATOM 569 C CA . LEU A 1 70 ? -5.098 -4.074 8.664 1 90 70 LEU A CA 1
ATOM 570 C C . LEU A 1 70 ? -4.188 -2.877 8.414 1 90 70 LEU A C 1
ATOM 572 O O . LEU A 1 70 ? -3.336 -2.549 9.25 1 90 70 LEU A O 1
ATOM 576 N N . HIS A 1 71 ? -4.387 -2.244 7.301 1 92.12 71 HIS A N 1
ATOM 577 C CA . HIS A 1 71 ? -3.477 -1.137 7.035 1 92.12 71 HIS A CA 1
ATOM 578 C C . HIS A 1 71 ? -4.188 -0.002 6.305 1 92.12 71 HIS A C 1
ATOM 580 O O . HIS A 1 71 ? -5.246 -0.209 5.707 1 92.12 71 HIS A O 1
ATOM 586 N N . ASN A 1 72 ? -3.578 1.181 6.43 1 90.94 72 ASN A N 1
ATOM 587 C CA . ASN A 1 72 ? -3.889 2.342 5.602 1 90.94 72 ASN A CA 1
ATOM 588 C C . ASN A 1 72 ? -2.701 2.74 4.73 1 90.94 72 ASN A C 1
ATOM 590 O O . ASN A 1 72 ? -1.558 2.396 5.035 1 90.94 72 ASN A O 1
ATOM 594 N N . ASN A 1 73 ? -3.061 3.377 3.688 1 96.19 73 ASN A N 1
ATOM 595 C CA . ASN A 1 73 ? -2.021 3.848 2.779 1 96.19 73 ASN A CA 1
ATOM 596 C C . ASN A 1 73 ? -1.834 5.359 2.879 1 96.19 73 ASN A C 1
ATOM 598 O O . ASN A 1 73 ? -2.799 6.098 3.088 1 96.19 73 ASN A O 1
ATOM 602 N N . ILE A 1 74 ? -0.659 5.777 2.783 1 97.81 74 ILE A N 1
ATOM 603 C CA . ILE A 1 74 ? -0.288 7.188 2.734 1 97.81 74 ILE A CA 1
ATOM 604 C C . ILE A 1 74 ? 0.532 7.465 1.477 1 97.81 74 ILE A C 1
ATOM 606 O O . ILE A 1 74 ? 1.485 6.738 1.179 1 97.81 74 ILE A O 1
ATOM 610 N N . PHE A 1 75 ? 0.153 8.516 0.746 1 98.62 75 PHE A N 1
ATOM 611 C CA . PHE A 1 75 ? 0.787 8.805 -0.535 1 98.62 75 PHE A CA 1
ATOM 612 C C . PHE A 1 75 ? 1.374 10.211 -0.545 1 98.62 75 PHE A C 1
ATOM 614 O O . PHE A 1 75 ? 0.731 11.164 -0.095 1 98.62 75 PHE A O 1
ATOM 621 N N . TYR A 1 76 ? 2.586 10.312 -1.065 1 98.88 76 TYR A N 1
ATOM 622 C CA . TYR A 1 76 ? 3.201 11.617 -1.268 1 98.88 76 TYR A CA 1
ATOM 623 C C . TYR A 1 76 ? 3.307 11.945 -2.752 1 98.88 76 TYR A C 1
ATOM 625 O O . TYR A 1 76 ? 3.91 11.195 -3.52 1 98.88 76 TYR A O 1
ATOM 633 N N . PHE A 1 77 ? 2.682 13.055 -3.137 1 98.81 77 PHE A N 1
ATOM 634 C CA . PHE A 1 77 ? 2.738 13.609 -4.484 1 98.81 77 PHE A CA 1
ATOM 635 C C . PHE A 1 77 ? 3.346 15.008 -4.473 1 98.81 77 PHE A C 1
ATOM 637 O O . PHE A 1 77 ? 3.199 15.742 -3.494 1 98.81 77 PHE A O 1
ATOM 644 N N . LYS A 1 78 ? 3.994 15.352 -5.516 1 98.69 78 LYS A N 1
ATOM 645 C CA . LYS A 1 78 ? 4.484 16.719 -5.68 1 98.69 78 LYS A CA 1
ATOM 646 C C . LYS A 1 78 ? 4.152 17.266 -7.07 1 98.69 78 LYS A C 1
ATOM 648 O O . LYS A 1 78 ? 3.979 16.484 -8.016 1 98.69 78 LYS A O 1
ATOM 653 N N . LYS A 1 79 ? 4.023 18.547 -7.184 1 98.06 79 LYS A N 1
ATOM 654 C CA . LYS A 1 79 ? 3.84 19.172 -8.484 1 98.06 79 LYS A CA 1
ATOM 655 C C . LYS A 1 79 ? 5.023 18.891 -9.406 1 98.06 79 LYS A C 1
ATOM 657 O O . LYS A 1 79 ? 6.164 18.797 -8.953 1 98.06 79 LYS A O 1
ATOM 662 N N . HIS A 1 80 ? 4.703 18.859 -10.742 1 97.75 80 HIS A N 1
ATOM 663 C CA . HIS A 1 80 ? 5.758 18.641 -11.727 1 97.75 80 HIS A CA 1
ATOM 664 C C . HIS A 1 80 ? 6.852 19.703 -11.609 1 97.75 80 HIS A C 1
ATOM 666 O O . HIS A 1 80 ? 6.555 20.891 -11.469 1 97.75 80 HIS A O 1
ATOM 672 N N . GLY A 1 81 ? 8.07 19.234 -11.586 1 97.12 81 GLY A N 1
ATOM 673 C CA . GLY A 1 81 ? 9.203 20.156 -11.617 1 97.12 81 GLY A CA 1
ATOM 674 C C . GLY A 1 81 ? 9.57 20.688 -10.242 1 97.12 81 GLY A C 1
ATOM 675 O O . GLY A 1 81 ? 10.57 21.391 -10.094 1 97.12 81 GLY A O 1
ATOM 676 N N . VAL A 1 82 ? 8.812 20.453 -9.258 1 98 82 VAL A N 1
ATOM 677 C CA . VAL A 1 82 ? 9.094 20.922 -7.898 1 98 82 VAL A CA 1
ATOM 678 C C . VAL A 1 82 ? 9.953 19.906 -7.168 1 98 82 VAL A C 1
ATOM 680 O O . VAL A 1 82 ? 9.766 18.688 -7.328 1 98 82 VAL A O 1
ATOM 683 N N . LYS A 1 83 ? 10.875 20.406 -6.398 1 97.75 83 LYS A N 1
ATOM 684 C CA . LYS A 1 83 ? 11.703 19.516 -5.59 1 97.75 83 LYS A CA 1
ATOM 685 C C . LYS A 1 83 ? 10.898 18.875 -4.461 1 97.75 83 LYS A C 1
ATOM 687 O O . LYS A 1 83 ? 10 19.516 -3.898 1 97.75 83 LYS A O 1
ATOM 692 N N . SER A 1 84 ? 11.281 17.672 -4.113 1 98.5 84 SER A N 1
ATOM 693 C CA . SER A 1 84 ? 10.633 17.016 -2.986 1 98.5 84 SER A CA 1
ATOM 694 C C . SER A 1 84 ? 10.82 17.812 -1.699 1 98.5 84 SER A C 1
ATOM 696 O O . SER A 1 84 ? 11.898 18.359 -1.445 1 98.5 84 SER A O 1
ATOM 698 N N . ALA A 1 85 ? 9.797 17.891 -0.893 1 98.75 85 ALA A N 1
ATOM 699 C CA . ALA A 1 85 ? 9.891 18.531 0.421 1 98.75 85 ALA A CA 1
ATOM 700 C C . ALA A 1 85 ? 10.297 17.516 1.487 1 98.75 85 ALA A C 1
ATOM 702 O O . ALA A 1 85 ? 10.648 17.891 2.607 1 98.75 85 ALA A O 1
ATOM 703 N N . PHE A 1 86 ? 10.234 16.25 1.162 1 98.56 86 PHE A N 1
ATOM 704 C CA . PHE A 1 86 ? 10.578 15.195 2.115 1 98.56 86 PHE A CA 1
ATOM 705 C C . PHE A 1 86 ? 12.094 15.094 2.287 1 98.56 86 PHE A C 1
ATOM 707 O O . PHE A 1 86 ? 12.836 15.094 1.302 1 98.56 86 PHE A O 1
ATOM 714 N N . ASP A 1 87 ? 12.516 15.031 3.48 1 97.25 87 ASP A N 1
ATOM 715 C CA . ASP A 1 87 ? 13.906 14.828 3.871 1 97.25 87 ASP A CA 1
ATOM 716 C C . ASP A 1 87 ? 14.008 14.008 5.156 1 97.25 87 ASP A C 1
ATOM 718 O O . ASP A 1 87 ? 13.695 14.508 6.238 1 97.25 87 ASP A O 1
ATOM 722 N N . ARG A 1 88 ? 14.469 12.758 4.965 1 92.75 88 ARG A N 1
ATOM 723 C CA . ARG A 1 88 ? 14.438 11.859 6.117 1 92.75 88 ARG A CA 1
ATOM 724 C C . ARG A 1 88 ? 15.406 12.32 7.195 1 92.75 88 ARG A C 1
ATOM 726 O O . ARG A 1 88 ? 15.312 11.891 8.344 1 92.75 88 ARG A O 1
ATOM 733 N N . ARG A 1 89 ? 16.312 13.312 6.957 1 93.44 89 ARG A N 1
ATOM 734 C CA . ARG A 1 89 ? 17.266 13.812 7.941 1 93.44 89 ARG A CA 1
ATOM 735 C C . ARG A 1 89 ? 16.578 14.727 8.953 1 93.44 89 ARG A C 1
ATOM 737 O O . ARG A 1 89 ? 17.156 15.031 10.008 1 93.44 89 ARG A O 1
ATOM 744 N N . LEU A 1 90 ? 15.367 15.148 8.617 1 94.25 90 LEU A N 1
ATOM 745 C CA . LEU A 1 90 ? 14.68 16.141 9.43 1 94.25 90 LEU A CA 1
ATOM 746 C C . LEU A 1 90 ? 14.078 15.5 10.672 1 94.25 90 LEU A C 1
ATOM 748 O O . LEU A 1 90 ? 13.688 16.203 11.609 1 94.25 90 LEU A O 1
ATOM 752 N N . VAL A 1 91 ? 13.938 14.164 10.656 1 90.38 91 VAL A N 1
ATOM 753 C CA . VAL A 1 91 ? 13.359 13.484 11.812 1 90.38 91 VAL A CA 1
ATOM 754 C C . VAL A 1 91 ? 14.289 12.367 12.281 1 90.38 91 VAL A C 1
ATOM 756 O O . VAL A 1 91 ? 14.828 11.617 11.461 1 90.38 91 VAL A O 1
ATOM 759 N N . ALA A 1 92 ? 14.477 12.359 13.531 1 78.44 92 ALA A N 1
ATOM 760 C CA . ALA A 1 92 ? 15.234 11.266 14.133 1 78.44 92 ALA A CA 1
ATOM 761 C C . ALA A 1 92 ? 14.305 10.195 14.695 1 78.44 92 ALA A C 1
ATOM 763 O O . ALA A 1 92 ? 13.422 10.492 15.5 1 78.44 92 ALA A O 1
ATOM 764 N N . ARG A 1 93 ? 14.422 9.07 14.117 1 75.56 93 ARG A N 1
ATOM 765 C CA . ARG A 1 93 ? 13.617 7.961 14.625 1 75.56 93 ARG A CA 1
ATOM 766 C C . ARG A 1 93 ? 14.484 6.945 15.359 1 75.56 93 ARG A C 1
ATOM 768 O O . ARG A 1 93 ? 15.648 6.742 15.016 1 75.56 93 ARG A O 1
ATOM 775 N N . ALA A 1 94 ? 13.938 6.594 16.453 1 65.81 94 ALA A N 1
ATOM 776 C CA . ALA A 1 94 ? 14.609 5.555 17.219 1 65.81 94 ALA A CA 1
ATOM 777 C C . ALA A 1 94 ? 14.125 4.168 16.812 1 65.81 94 ALA A C 1
ATOM 779 O O . ALA A 1 94 ? 13.008 3.77 17.156 1 65.81 94 ALA A O 1
ATOM 780 N N . ASP A 1 95 ? 14.695 3.572 15.812 1 67.94 95 ASP A N 1
ATOM 781 C CA . ASP A 1 95 ? 14.32 2.217 15.414 1 67.94 95 ASP A CA 1
ATOM 782 C C . ASP A 1 95 ? 15.555 1.312 15.344 1 67.94 95 ASP A C 1
ATOM 784 O O . ASP A 1 95 ? 16.672 1.768 15.547 1 67.94 95 ASP A O 1
ATOM 788 N N . GLN A 1 96 ? 15.281 0.051 15.281 1 64.94 96 GLN A N 1
ATOM 789 C CA . GLN A 1 96 ? 16.344 -0.947 15.273 1 64.94 96 GLN A CA 1
ATOM 790 C C . GLN A 1 96 ? 17.328 -0.701 14.125 1 64.94 96 GLN A C 1
ATOM 792 O O . GLN A 1 96 ? 18.469 -1.146 14.18 1 64.94 96 GLN A O 1
ATOM 797 N N . TYR A 1 97 ? 16.875 -0.017 13.195 1 67.5 97 TYR A N 1
ATOM 798 C CA . TYR A 1 97 ? 17.719 0.205 12.023 1 67.5 97 TYR A CA 1
ATOM 799 C C . TYR A 1 97 ? 18.344 1.593 12.062 1 67.5 97 TYR A C 1
ATOM 801 O O . TYR A 1 97 ? 19.125 1.954 11.172 1 67.5 97 TYR A O 1
ATOM 809 N N . SER A 1 98 ? 17.938 2.309 13.18 1 65.38 98 SER A N 1
ATOM 810 C CA . SER A 1 98 ? 18.391 3.689 13.258 1 65.38 98 SER A CA 1
ATOM 811 C C . SER A 1 98 ? 19.922 3.76 13.32 1 65.38 98 SER A C 1
ATOM 813 O O . SER A 1 98 ? 20.547 3.012 14.07 1 65.38 98 SER A O 1
ATOM 815 N N . ASP A 1 99 ? 20.484 4.184 12.211 1 65 99 ASP A N 1
ATOM 816 C CA . ASP A 1 99 ? 21.906 4.465 12.141 1 65 99 ASP A CA 1
ATOM 817 C C . ASP A 1 99 ? 22.172 5.938 11.836 1 65 99 ASP A C 1
ATOM 819 O O . ASP A 1 99 ? 21.453 6.543 11.023 1 65 99 ASP A O 1
ATOM 823 N N . THR A 1 100 ? 22.953 6.539 12.703 1 64.38 100 THR A N 1
ATOM 824 C CA . THR A 1 100 ? 23.266 7.953 12.562 1 64.38 100 THR A CA 1
ATOM 825 C C . THR A 1 100 ? 23.766 8.258 11.148 1 64.38 100 THR A C 1
ATOM 827 O O . THR A 1 100 ? 23.703 9.398 10.695 1 64.38 100 THR A O 1
ATOM 830 N N . LYS A 1 101 ? 24.094 7.27 10.484 1 72 101 LYS A N 1
ATOM 831 C CA . LYS A 1 101 ? 24.688 7.523 9.172 1 72 101 LYS A CA 1
ATOM 832 C C . LYS A 1 101 ? 23.625 7.531 8.078 1 72 101 LYS A C 1
ATOM 834 O O . LYS A 1 101 ? 23.609 8.414 7.215 1 72 101 LYS A O 1
ATOM 839 N N . THR A 1 102 ? 22.547 6.789 8.227 1 79.75 102 THR A N 1
ATOM 840 C CA . THR A 1 102 ? 21.625 6.621 7.109 1 79.75 102 THR A CA 1
ATOM 841 C C . THR A 1 102 ? 20.344 7.414 7.348 1 79.75 102 THR A C 1
ATOM 843 O O . THR A 1 102 ? 19.547 7.629 6.422 1 79.75 102 THR A O 1
ATOM 846 N N . HIS A 1 103 ? 20.094 7.938 8.547 1 85.94 103 HIS A N 1
ATOM 847 C CA . HIS A 1 103 ? 18.844 8.602 8.891 1 85.94 103 HIS A CA 1
ATOM 848 C C . HIS A 1 103 ? 17.641 7.734 8.516 1 85.94 103 HIS A C 1
ATOM 850 O O . HIS A 1 103 ? 16.766 8.172 7.766 1 85.94 103 HIS A O 1
ATOM 856 N N . TYR A 1 104 ? 17.594 6.656 9.164 1 87.81 104 TYR A N 1
ATOM 857 C CA . TYR A 1 104 ? 16.625 5.629 8.82 1 87.81 104 TYR A CA 1
ATOM 858 C C . TYR A 1 104 ? 15.195 6.164 8.961 1 87.81 104 TYR A C 1
ATOM 860 O O . TYR A 1 104 ? 14.844 6.746 9.992 1 87.81 104 TYR A O 1
ATOM 868 N N . TYR A 1 105 ? 14.438 6.07 7.969 1 91.31 105 TYR A N 1
ATOM 869 C CA . TYR A 1 105 ? 13.016 6.383 7.895 1 91.31 105 TYR A CA 1
ATOM 870 C C . TYR A 1 105 ? 12.258 5.297 7.145 1 91.31 105 TYR A C 1
ATOM 872 O O . TYR A 1 105 ? 12.383 5.172 5.922 1 91.31 105 TYR A O 1
ATOM 880 N N . PRO A 1 106 ? 11.422 4.551 7.859 1 89 106 PRO A N 1
ATOM 881 C CA . PRO A 1 106 ? 10.758 3.412 7.223 1 89 106 PRO A CA 1
ATOM 882 C C . PRO A 1 106 ? 9.453 3.803 6.535 1 89 106 PRO A C 1
ATOM 884 O O . PRO A 1 106 ? 8.914 4.883 6.793 1 89 106 PRO A O 1
ATOM 887 N N . THR A 1 107 ? 9.039 2.869 5.66 1 93.44 107 THR A N 1
ATOM 888 C CA . THR A 1 107 ? 7.77 3.102 4.98 1 93.44 107 THR A CA 1
ATOM 889 C C . THR A 1 107 ? 6.617 2.467 5.75 1 93.44 107 THR A C 1
ATOM 891 O O . THR A 1 107 ? 5.48 2.443 5.273 1 93.44 107 THR A O 1
ATOM 894 N N . PHE A 1 108 ? 6.918 2.008 6.91 1 90.62 108 PHE A N 1
ATOM 895 C CA . PHE A 1 108 ? 5.902 1.321 7.699 1 90.62 108 PHE A CA 1
ATOM 896 C C . PHE A 1 108 ? 5.773 1.951 9.086 1 90.62 108 PHE A C 1
ATOM 898 O O . PHE A 1 108 ? 6.777 2.193 9.758 1 90.62 108 PHE A O 1
ATOM 905 N N . PHE A 1 109 ? 4.496 2.219 9.453 1 88.38 109 PHE A N 1
ATOM 906 C CA . PHE A 1 109 ? 4.199 2.715 10.789 1 88.38 109 PHE A CA 1
ATOM 907 C C . PHE A 1 109 ? 3.371 1.703 11.57 1 88.38 109 PHE A C 1
ATOM 909 O O . PHE A 1 109 ? 2.371 1.188 11.062 1 88.38 109 PHE A O 1
ATOM 916 N N . ASP A 1 110 ? 3.75 1.479 12.758 1 81.94 110 ASP A N 1
ATOM 917 C CA . ASP A 1 110 ? 3.004 0.595 13.648 1 81.94 110 ASP A CA 1
ATOM 918 C C . ASP A 1 110 ? 1.74 1.277 14.164 1 81.94 110 ASP A C 1
ATOM 920 O O . ASP A 1 110 ? 1.632 2.506 14.133 1 81.94 110 ASP A O 1
ATOM 924 N N . ALA A 1 111 ? 0.873 0.403 14.633 1 74.19 111 ALA A N 1
ATOM 925 C CA . ALA A 1 111 ? -0.327 0.929 15.281 1 74.19 111 ALA A CA 1
ATOM 926 C C . ALA A 1 111 ? 0.026 1.7 16.547 1 74.19 111 ALA A C 1
ATOM 928 O O . ALA A 1 111 ? 1.056 1.438 17.172 1 74.19 111 ALA A O 1
ATOM 929 N N . PRO A 1 112 ? -0.887 2.67 16.828 1 66.88 112 PRO A N 1
ATOM 930 C CA . PRO A 1 112 ? -0.616 3.398 18.062 1 66.88 112 PRO A CA 1
ATOM 931 C C . PRO A 1 112 ? -0.638 2.496 19.297 1 66.88 112 PRO A C 1
ATOM 933 O O . PRO A 1 112 ? -1.427 1.549 19.359 1 66.88 112 PRO A O 1
ATOM 936 N N . LYS A 1 113 ? 0.294 2.648 20.156 1 63.59 113 LYS A N 1
ATOM 937 C CA . LYS A 1 113 ? 0.398 1.89 21.406 1 63.59 113 LYS A CA 1
ATOM 938 C C . LYS A 1 113 ? -0.56 2.432 22.453 1 63.59 113 LYS A C 1
ATOM 940 O O . LYS A 1 113 ? -0.878 1.741 23.422 1 63.59 113 LYS A O 1
ATOM 945 N N . ARG A 1 114 ? -0.908 3.709 22.375 1 59.47 114 ARG A N 1
ATOM 946 C CA . ARG A 1 114 ? -1.707 4.32 23.422 1 59.47 114 ARG A CA 1
ATOM 947 C C . ARG A 1 114 ? -3.162 4.469 23 1 59.47 114 ARG A C 1
ATOM 949 O O . ARG A 1 114 ? -3.469 4.434 21.797 1 59.47 114 ARG A O 1
ATOM 956 N N . ASP A 1 115 ? -3.992 4.574 24.016 1 54.59 115 ASP A N 1
ATOM 957 C CA . ASP A 1 115 ? -5.441 4.711 23.906 1 54.59 115 ASP A CA 1
ATOM 958 C C . ASP A 1 115 ? -5.816 5.926 23.047 1 54.59 115 ASP A C 1
ATOM 960 O O . ASP A 1 115 ? -5.191 6.984 23.172 1 54.59 115 ASP A O 1
ATOM 964 N N . ILE A 1 116 ? -6.605 5.668 22.047 1 56.75 116 ILE A N 1
ATOM 965 C CA . ILE A 1 116 ? -7.137 6.711 21.172 1 56.75 116 ILE A CA 1
ATOM 966 C C . ILE A 1 116 ? -8.336 7.383 21.844 1 56.75 116 ILE A C 1
ATOM 968 O O . ILE A 1 116 ? -9.18 6.707 22.438 1 56.75 116 ILE A O 1
ATOM 972 N N . VAL A 1 117 ? -8.25 8.742 22.109 1 51.72 117 VAL A N 1
ATOM 973 C CA . VAL A 1 117 ? -9.312 9.539 22.719 1 51.72 117 VAL A CA 1
ATOM 974 C C . VAL A 1 117 ? -10.492 9.633 21.75 1 51.72 117 VAL A C 1
ATOM 976 O O . VAL A 1 117 ? -11.648 9.625 22.188 1 51.72 117 VAL A O 1
ATOM 979 N N . TYR A 1 118 ? -10.188 9.734 20.516 1 61.09 118 TYR A N 1
ATOM 980 C CA . TYR A 1 118 ? -11.156 9.852 19.438 1 61.09 118 TYR A CA 1
ATOM 981 C C . TYR A 1 118 ? -11.047 8.672 18.484 1 61.09 118 TYR A C 1
ATOM 983 O O . TYR A 1 118 ? -9.945 8.281 18.094 1 61.09 118 TYR A O 1
ATOM 991 N N . ARG A 1 119 ? -12.18 8.094 18.266 1 57.56 119 ARG A N 1
ATOM 992 C CA . ARG A 1 119 ? -12.305 6.84 17.531 1 57.56 119 ARG A CA 1
ATOM 993 C C . ARG A 1 119 ? -11.484 6.879 16.25 1 57.56 119 ARG A C 1
ATOM 995 O O . ARG A 1 119 ? -10.859 5.883 15.875 1 57.56 119 ARG A O 1
ATOM 1002 N N . TYR A 1 120 ? -11.438 8.086 15.727 1 60.06 120 TYR A N 1
ATOM 1003 C CA . TYR A 1 120 ? -10.781 8.141 14.43 1 60.06 120 TYR A CA 1
ATOM 1004 C C . TYR A 1 120 ? -9.43 8.844 14.523 1 60.06 120 TYR A C 1
ATOM 1006 O O . TYR A 1 120 ? -8.852 9.227 13.508 1 60.06 120 TYR A O 1
ATOM 1014 N N . GLN A 1 121 ? -9.18 8.859 15.828 1 68.25 121 GLN A N 1
ATOM 1015 C CA . GLN A 1 121 ? -7.906 9.555 16 1 68.25 121 GLN A CA 1
ATOM 1016 C C . GLN A 1 121 ? -6.75 8.727 15.445 1 68.25 121 GLN A C 1
ATOM 1018 O O . GLN A 1 121 ? -6.691 7.512 15.641 1 68.25 121 GLN A O 1
ATOM 1023 N N . LYS A 1 122 ? -5.953 9.445 14.578 1 76.44 122 LYS A N 1
ATOM 1024 C CA . LYS A 1 122 ? -4.773 8.789 14.016 1 76.44 122 LYS A CA 1
ATOM 1025 C C . LYS A 1 122 ? -3.623 8.773 15.016 1 76.44 122 LYS A C 1
ATOM 1027 O O . LYS A 1 122 ? -3.637 9.516 16 1 76.44 122 LYS A O 1
ATOM 1032 N N . ASN A 1 123 ? -2.752 7.93 14.797 1 85.38 123 ASN A N 1
ATOM 1033 C CA . ASN A 1 123 ? -1.525 7.812 15.578 1 85.38 123 ASN A CA 1
ATOM 1034 C C . ASN A 1 123 ? -0.729 9.117 15.562 1 85.38 123 ASN A C 1
ATOM 1036 O O . ASN A 1 123 ? -0.142 9.477 14.539 1 85.38 123 ASN A O 1
ATOM 1040 N N . GLN A 1 124 ? -0.682 9.789 16.688 1 89.25 124 GLN A N 1
ATOM 1041 C CA . GLN A 1 124 ? -0.035 11.094 16.766 1 89.25 124 GLN A CA 1
ATOM 1042 C C . GLN A 1 124 ? 1.447 10.992 16.422 1 89.25 124 GLN A C 1
ATOM 1044 O O . GLN A 1 124 ? 1.993 11.867 15.742 1 89.25 124 GLN A O 1
ATOM 1049 N N . GLN A 1 125 ? 2.049 9.945 16.859 1 88.81 125 GLN A N 1
ATOM 1050 C CA . GLN A 1 125 ? 3.475 9.781 16.594 1 88.81 125 GLN A CA 1
ATOM 1051 C C . GLN A 1 125 ? 3.742 9.648 15.094 1 88.81 125 GLN A C 1
ATOM 1053 O O . GLN A 1 125 ? 4.715 10.203 14.578 1 88.81 125 GLN A O 1
ATOM 1058 N N . MET A 1 126 ? 2.908 8.875 14.438 1 91.5 126 MET A N 1
ATOM 1059 C CA . MET A 1 126 ? 3.039 8.719 12.992 1 91.5 126 MET A CA 1
ATOM 1060 C C . MET A 1 126 ? 2.906 10.062 12.289 1 91.5 126 MET A C 1
ATOM 1062 O O . MET A 1 126 ? 3.736 10.406 11.445 1 91.5 126 MET A O 1
ATOM 1066 N N . ILE A 1 127 ? 1.863 10.789 12.695 1 94.62 127 ILE A N 1
ATOM 1067 C CA . ILE A 1 127 ? 1.598 12.078 12.062 1 94.62 127 ILE A CA 1
ATOM 1068 C C . ILE A 1 127 ? 2.75 13.039 12.344 1 94.62 127 ILE A C 1
ATOM 1070 O O . ILE A 1 127 ? 3.191 13.766 11.445 1 94.62 127 ILE A O 1
ATOM 1074 N N . ASP A 1 128 ? 3.334 12.992 13.57 1 94.06 128 ASP A N 1
ATOM 1075 C CA . ASP A 1 128 ? 4.496 13.797 13.922 1 94.06 128 ASP A CA 1
ATOM 1076 C C . ASP A 1 128 ? 5.68 13.484 13.016 1 94.06 128 ASP A C 1
ATOM 1078 O O . ASP A 1 128 ? 6.312 14.398 12.477 1 94.06 128 ASP A O 1
ATOM 1082 N N . ASP A 1 129 ? 5.895 12.234 12.852 1 94 129 ASP A N 1
ATOM 1083 C CA . ASP A 1 129 ? 7.027 11.797 12.039 1 94 129 ASP A CA 1
ATOM 1084 C C . ASP A 1 129 ? 6.863 12.242 10.586 1 94 129 ASP A C 1
ATOM 1086 O O . ASP A 1 129 ? 7.828 12.68 9.953 1 94 129 ASP A O 1
ATOM 1090 N N . ILE A 1 130 ? 5.672 12.133 10.086 1 96.75 130 ILE A N 1
ATOM 1091 C CA . ILE A 1 130 ? 5.43 12.477 8.688 1 96.75 130 ILE A CA 1
ATOM 1092 C C . ILE A 1 130 ? 5.57 13.984 8.5 1 96.75 130 ILE A C 1
ATOM 1094 O O . ILE A 1 130 ? 6.367 14.445 7.68 1 96.75 130 ILE A O 1
ATOM 1098 N N . ILE A 1 131 ? 4.855 14.75 9.273 1 97.75 131 ILE A N 1
ATOM 1099 C CA . ILE A 1 131 ? 4.875 16.203 9.141 1 97.75 131 ILE A CA 1
ATOM 1100 C C . ILE A 1 131 ? 6.289 16.719 9.375 1 97.75 131 ILE A C 1
ATOM 1102 O O . ILE A 1 131 ? 6.766 17.594 8.641 1 97.75 131 ILE A O 1
ATOM 1106 N N . GLY A 1 132 ? 6.953 16.156 10.312 1 97.19 132 GLY A N 1
ATOM 1107 C CA . GLY A 1 132 ? 8.305 16.578 10.656 1 97.19 132 GLY A CA 1
ATOM 1108 C C . GLY A 1 132 ? 9.305 16.344 9.539 1 97.19 132 GLY A C 1
ATOM 1109 O O . GLY A 1 132 ? 10.289 17.078 9.422 1 97.19 132 GLY A O 1
ATOM 1110 N N . ALA A 1 133 ? 9.047 15.422 8.711 1 97.62 133 ALA A N 1
ATOM 1111 C CA . ALA A 1 133 ? 10.008 15.039 7.68 1 97.62 133 ALA A CA 1
ATOM 1112 C C . ALA A 1 133 ? 9.844 15.898 6.434 1 97.62 133 ALA A C 1
ATOM 1114 O O . ALA A 1 133 ? 10.625 15.781 5.484 1 97.62 133 ALA A O 1
ATOM 1115 N N . PHE A 1 134 ? 8.82 16.75 6.395 1 98.69 134 PHE A N 1
ATOM 1116 C CA . PHE A 1 134 ? 8.594 17.578 5.219 1 98.69 134 PHE A CA 1
ATOM 1117 C C . PHE A 1 134 ? 9.055 19.016 5.477 1 98.69 134 PHE A C 1
ATOM 1119 O O . PHE A 1 134 ? 8.594 19.656 6.414 1 98.69 134 PHE A O 1
ATOM 1126 N N . ASN A 1 135 ? 9.984 19.422 4.613 1 98.38 135 ASN A N 1
ATOM 1127 C CA . ASN A 1 135 ? 10.492 20.797 4.699 1 98.38 135 ASN A CA 1
ATOM 1128 C C . ASN A 1 135 ? 9.516 21.797 4.078 1 98.38 135 ASN A C 1
ATOM 1130 O O . ASN A 1 135 ? 9.75 22.297 2.979 1 98.38 135 ASN A O 1
ATOM 1134 N N . VAL A 1 136 ? 8.438 22.156 4.773 1 98.44 136 VAL A N 1
ATOM 1135 C CA . VAL A 1 136 ? 7.422 23.109 4.363 1 98.44 136 VAL A CA 1
ATOM 1136 C C . VAL A 1 136 ? 7.133 24.078 5.508 1 98.44 136 VAL A C 1
ATOM 1138 O O . VAL A 1 136 ? 7.414 23.781 6.672 1 98.44 136 VAL A O 1
ATOM 1141 N N . SER A 1 137 ? 6.609 25.219 5.207 1 97.5 137 SER A N 1
ATOM 1142 C CA . SER A 1 137 ? 6.32 26.219 6.227 1 97.5 137 SER A CA 1
ATOM 1143 C C . SER A 1 137 ? 4.844 26.203 6.613 1 97.5 137 SER A C 1
ATOM 1145 O O . SER A 1 137 ? 4.48 26.609 7.719 1 97.5 137 SER A O 1
ATOM 1147 N N . THR A 1 138 ? 4.035 25.812 5.633 1 98.38 138 THR A N 1
ATOM 1148 C CA . THR A 1 138 ? 2.592 25.828 5.859 1 98.38 138 THR A CA 1
ATOM 1149 C C . THR A 1 138 ? 1.973 24.484 5.504 1 98.38 138 THR A C 1
ATOM 1151 O O . THR A 1 138 ? 2.379 23.844 4.535 1 98.38 138 THR A O 1
ATOM 1154 N N . VAL A 1 139 ? 1.013 24.031 6.348 1 98.69 139 VAL A N 1
ATOM 1155 C CA . VAL A 1 139 ? 0.279 22.797 6.137 1 98.69 139 VAL A CA 1
ATOM 1156 C C . VAL A 1 139 ? -1.223 23.062 6.172 1 98.69 139 VAL A C 1
ATOM 1158 O O . VAL A 1 139 ? -1.697 23.859 6.988 1 98.69 139 VAL A O 1
ATOM 1161 N N . CYS A 1 140 ? -1.933 22.438 5.258 1 98.62 140 CYS A N 1
ATOM 1162 C CA . CYS A 1 140 ? -3.391 22.516 5.258 1 98.62 140 CYS A CA 1
ATOM 1163 C C . CYS A 1 140 ? -4.004 21.125 5.367 1 98.62 140 CYS A C 1
ATOM 1165 O O . CYS A 1 140 ? -3.584 20.203 4.668 1 98.62 140 CYS A O 1
ATOM 1167 N N . ASP A 1 141 ? -4.977 20.953 6.285 1 98.19 141 ASP A N 1
ATOM 1168 C CA . ASP A 1 141 ? -5.754 19.719 6.453 1 98.19 141 ASP A CA 1
ATOM 1169 C C . ASP A 1 141 ? -7.254 20.016 6.383 1 98.19 141 ASP A C 1
ATOM 1171 O O . ASP A 1 141 ? -7.836 20.531 7.34 1 98.19 141 ASP A O 1
ATOM 1175 N N . MET A 1 142 ? -7.887 19.625 5.309 1 97.38 142 MET A N 1
ATOM 1176 C CA . MET A 1 142 ? -9.289 19.969 5.09 1 97.38 142 MET A CA 1
ATOM 1177 C C . MET A 1 142 ? -10.211 18.953 5.746 1 97.38 142 MET A C 1
ATOM 1179 O O . MET A 1 142 ? -11.43 19.078 5.676 1 97.38 142 MET A O 1
ATOM 1183 N N . PHE A 1 143 ? -9.648 17.969 6.324 1 96.75 143 PHE A N 1
ATOM 1184 C CA . PHE A 1 143 ? -10.359 16.969 7.113 1 96.75 143 PHE A CA 1
ATOM 1185 C C . PHE A 1 143 ? -9.656 16.734 8.445 1 96.75 143 PHE A C 1
ATOM 1187 O O . PHE A 1 143 ? -9.227 15.609 8.734 1 96.75 143 PHE A O 1
ATOM 1194 N N . ALA A 1 144 ? -9.703 17.703 9.312 1 95.38 144 ALA A N 1
ATOM 1195 C CA . ALA A 1 144 ? -8.766 17.797 10.422 1 95.38 144 ALA A CA 1
ATOM 1196 C C . ALA A 1 144 ? -9.188 16.906 11.578 1 95.38 144 ALA A C 1
ATOM 1198 O O . ALA A 1 144 ? -8.367 16.547 12.43 1 95.38 144 ALA A O 1
ATOM 1199 N N . GLY A 1 145 ? -10.484 16.531 11.594 1 92.62 145 GLY A N 1
ATOM 1200 C CA . GLY A 1 145 ? -10.953 15.695 12.688 1 92.62 145 GLY A CA 1
ATOM 1201 C C . GLY A 1 145 ? -10.648 16.281 14.055 1 92.62 145 GLY A C 1
ATOM 1202 O O . GLY A 1 145 ? -10.969 17.438 14.328 1 92.62 145 GLY A O 1
ATOM 1203 N N . SER A 1 146 ? -9.93 15.484 14.891 1 90.31 146 SER A N 1
ATOM 1204 C CA . SER A 1 146 ? -9.633 15.914 16.25 1 90.31 146 SER A CA 1
ATOM 1205 C C . SER A 1 146 ? -8.352 16.75 16.297 1 90.31 146 SER A C 1
ATOM 1207 O O . SER A 1 146 ? -7.898 17.125 17.391 1 90.31 146 SER A O 1
ATOM 1209 N N . GLY A 1 147 ? -7.742 16.953 15.203 1 92.44 147 GLY A N 1
ATOM 1210 C CA . GLY A 1 147 ? -6.691 17.953 15.125 1 92.44 147 GLY A CA 1
ATOM 1211 C C . GLY A 1 147 ? -5.301 17.375 15.297 1 92.44 147 GLY A C 1
ATOM 1212 O O . GLY A 1 147 ? -4.383 18.078 15.734 1 92.44 147 GLY A O 1
ATOM 1213 N N . THR A 1 148 ? -5.133 16.109 15.016 1 92.38 148 THR A N 1
ATOM 1214 C CA . THR A 1 148 ? -3.822 15.477 15.117 1 92.38 148 THR A CA 1
ATOM 1215 C C . THR A 1 148 ? -2.801 16.219 14.258 1 92.38 148 THR A C 1
ATOM 1217 O O . THR A 1 148 ? -1.651 16.391 14.664 1 92.38 148 THR A O 1
ATOM 1220 N N . THR A 1 149 ? -3.217 16.672 13.086 1 96.31 149 THR A N 1
ATOM 1221 C CA . THR A 1 149 ? -2.346 17.422 12.188 1 96.31 149 THR A CA 1
ATOM 1222 C C . THR A 1 149 ? -1.895 18.734 12.844 1 96.31 149 THR A C 1
ATOM 1224 O O . THR A 1 149 ? -0.72 19.094 12.766 1 96.31 149 THR A O 1
ATOM 1227 N N . GLY A 1 150 ? -2.793 19.406 13.438 1 95.69 150 GLY A N 1
ATOM 1228 C CA . GLY A 1 150 ? -2.473 20.656 14.109 1 95.69 150 GLY A CA 1
ATOM 1229 C C . GLY A 1 150 ? -1.434 20.5 15.203 1 95.69 150 GLY A C 1
ATOM 1230 O O . GLY A 1 150 ? -0.499 21.297 15.297 1 95.69 150 GLY A O 1
ATOM 1231 N N . LEU A 1 151 ? -1.618 19.5 16 1 94.25 151 LEU A N 1
ATOM 1232 C CA . LEU A 1 151 ? -0.675 19.234 17.094 1 94.25 151 LEU A CA 1
ATOM 1233 C C . LEU A 1 151 ? 0.724 18.984 16.547 1 94.25 151 LEU A C 1
ATOM 1235 O O . LEU A 1 151 ? 1.714 19.453 17.094 1 94.25 151 LEU A O 1
ATOM 1239 N N . ALA A 1 152 ? 0.801 18.219 15.492 1 95.75 152 ALA A N 1
ATOM 1240 C CA . ALA A 1 152 ? 2.09 17.953 14.859 1 95.75 152 ALA A CA 1
ATOM 1241 C C . ALA A 1 152 ? 2.717 19.234 14.32 1 95.75 152 ALA A C 1
ATOM 1243 O O . ALA A 1 152 ? 3.926 19.438 14.445 1 95.75 152 ALA A O 1
ATOM 1244 N N . CYS A 1 153 ? 1.898 20.062 13.719 1 97.38 153 CYS A N 1
ATOM 1245 C CA . CYS A 1 153 ? 2.4 21.312 13.172 1 97.38 153 CYS A CA 1
ATOM 1246 C C . CYS A 1 153 ? 2.967 22.203 14.281 1 97.38 153 CYS A C 1
ATOM 1248 O O . CYS A 1 153 ? 4.004 22.844 14.094 1 97.38 153 CYS A O 1
ATOM 1250 N N . VAL A 1 154 ? 2.299 22.297 15.414 1 95.94 154 VAL A N 1
ATOM 1251 C CA . VAL A 1 154 ? 2.787 23.047 16.562 1 95.94 154 VAL A CA 1
ATOM 1252 C C . VAL A 1 154 ? 4.152 22.531 16.984 1 95.94 154 VAL A C 1
ATOM 1254 O O . VAL A 1 154 ? 5.098 23.297 17.172 1 95.94 154 VAL A O 1
ATOM 1257 N N . LYS A 1 155 ? 4.242 21.234 17.078 1 94.62 155 LYS A N 1
ATOM 1258 C CA . LYS A 1 155 ? 5.48 20.594 17.5 1 94.62 155 LYS A CA 1
ATOM 1259 C C . LYS A 1 155 ? 6.637 20.953 16.562 1 94.62 155 LYS A C 1
ATOM 1261 O O . LYS A 1 155 ? 7.762 21.172 17.016 1 94.62 155 LYS A O 1
ATOM 1266 N N . HIS A 1 156 ? 6.379 21.016 15.305 1 96.94 156 HIS A N 1
ATOM 1267 C CA . HIS A 1 156 ? 7.438 21.219 14.32 1 96.94 156 HIS A CA 1
ATOM 1268 C C . HIS A 1 156 ? 7.473 22.672 13.844 1 96.94 156 HIS A C 1
ATOM 1270 O O . HIS A 1 156 ? 8.125 22.984 12.844 1 96.94 156 HIS A O 1
ATOM 1276 N N . GLU A 1 157 ? 6.719 23.562 14.469 1 96 157 GLU A N 1
ATOM 1277 C CA . GLU A 1 157 ? 6.723 25 14.242 1 96 157 GLU A CA 1
ATOM 1278 C C . GLU A 1 157 ? 6.34 25.328 12.805 1 96 157 GLU A C 1
ATOM 1280 O O . GLU A 1 157 ? 7.047 26.078 12.125 1 96 157 GLU A O 1
ATOM 1285 N N . LYS A 1 158 ? 5.27 24.75 12.398 1 97.69 158 LYS A N 1
ATOM 1286 C CA . LYS A 1 158 ? 4.703 25.031 11.078 1 97.69 158 LYS A CA 1
ATOM 1287 C C . LYS A 1 158 ? 3.336 25.703 11.195 1 97.69 158 LYS A C 1
ATOM 1289 O O . LYS A 1 158 ? 2.553 25.375 12.094 1 97.69 158 LYS A O 1
ATOM 1294 N N . ASP A 1 159 ? 3.086 26.641 10.297 1 97.44 159 ASP A N 1
ATOM 1295 C CA . ASP A 1 159 ? 1.756 27.25 10.234 1 97.44 159 ASP A CA 1
ATOM 1296 C C . ASP A 1 159 ? 0.744 26.266 9.641 1 97.44 159 ASP A C 1
ATOM 1298 O O . ASP A 1 159 ? 1.051 25.562 8.68 1 97.44 159 ASP A O 1
ATOM 1302 N N . CYS A 1 160 ? -0.437 26.25 10.266 1 97.31 160 CYS A N 1
ATOM 1303 C CA . CYS A 1 160 ? -1.395 25.234 9.844 1 97.31 160 CYS A CA 1
ATOM 1304 C C . CYS A 1 160 ? -2.787 25.828 9.688 1 97.31 160 CYS A C 1
ATOM 1306 O O . CYS A 1 160 ? -3.178 26.719 10.445 1 97.31 160 CYS A O 1
ATOM 1308 N N . THR A 1 161 ? -3.434 25.438 8.656 1 97.94 161 THR A N 1
ATOM 1309 C CA . THR A 1 161 ? -4.863 25.672 8.484 1 97.94 161 THR A CA 1
ATOM 1310 C C . THR A 1 161 ? -5.641 24.359 8.555 1 97.94 161 THR A C 1
ATOM 1312 O O . THR A 1 161 ? -5.391 23.453 7.766 1 97.94 161 THR A O 1
ATOM 1315 N N . LEU A 1 162 ? -6.562 24.297 9.5 1 97.56 162 LEU A N 1
ATOM 1316 C CA . LEU A 1 162 ? -7.352 23.094 9.727 1 97.56 162 LEU A CA 1
ATOM 1317 C C . LEU A 1 162 ? -8.836 23.359 9.492 1 97.56 162 LEU A C 1
ATOM 1319 O O . LEU A 1 162 ? -9.367 24.375 9.953 1 97.56 162 LEU A O 1
ATOM 1323 N N . ILE A 1 163 ? -9.453 22.484 8.75 1 97.44 163 ILE A N 1
ATOM 1324 C CA . ILE A 1 163 ? -10.883 22.609 8.477 1 97.44 163 ILE A CA 1
ATOM 1325 C C . ILE A 1 163 ? -11.609 21.359 8.984 1 97.44 163 ILE A C 1
ATOM 1327 O O . ILE A 1 163 ? -11.219 20.234 8.68 1 97.44 163 ILE A O 1
ATOM 1331 N N . GLU A 1 164 ? -12.625 21.531 9.797 1 95.31 164 GLU A N 1
ATOM 1332 C CA . GLU A 1 164 ? -13.453 20.453 10.32 1 95.31 164 GLU A CA 1
ATOM 1333 C C . GLU A 1 164 ? -14.93 20.859 10.328 1 95.31 164 GLU A C 1
ATOM 1335 O O . GLU A 1 164 ? -15.297 21.891 10.891 1 95.31 164 GLU A O 1
ATOM 1340 N N . ALA A 1 165 ? -15.688 19.969 9.695 1 93.81 165 ALA A N 1
ATOM 1341 C CA . ALA A 1 165 ? -17.109 20.281 9.508 1 93.81 165 ALA A CA 1
ATOM 1342 C C . ALA A 1 165 ? -17.922 19.891 10.742 1 93.81 165 ALA A C 1
ATOM 1344 O O . ALA A 1 165 ? -18.938 20.516 11.039 1 93.81 165 ALA A O 1
ATOM 1345 N N . GLU A 1 166 ? -17.531 18.859 11.445 1 93.12 166 GLU A N 1
ATOM 1346 C CA . GLU A 1 166 ? -18.297 18.312 12.57 1 93.12 166 GLU A CA 1
ATOM 1347 C C . GLU A 1 166 ? -17.938 19.016 13.875 1 93.12 166 GLU A C 1
ATOM 1349 O O . GLU A 1 166 ? -16.766 19.203 14.18 1 93.12 166 GLU A O 1
ATOM 1354 N N . THR A 1 167 ? -18.891 19.25 14.703 1 94.06 167 THR A N 1
ATOM 1355 C CA . THR A 1 167 ? -18.719 20.062 15.898 1 94.06 167 THR A CA 1
ATOM 1356 C C . THR A 1 167 ? -17.938 19.297 16.969 1 94.06 167 THR A C 1
ATOM 1358 O O . THR A 1 167 ? -17.062 19.859 17.609 1 94.06 167 THR A O 1
ATOM 1361 N N . GLU A 1 168 ? -18.266 18.094 17.109 1 92.25 168 GLU A N 1
ATOM 1362 C CA . GLU A 1 168 ? -17.656 17.328 18.203 1 92.25 168 GLU A CA 1
ATOM 1363 C C . GLU A 1 168 ? -16.141 17.234 18.016 1 92.25 168 GLU A C 1
ATOM 1365 O O . G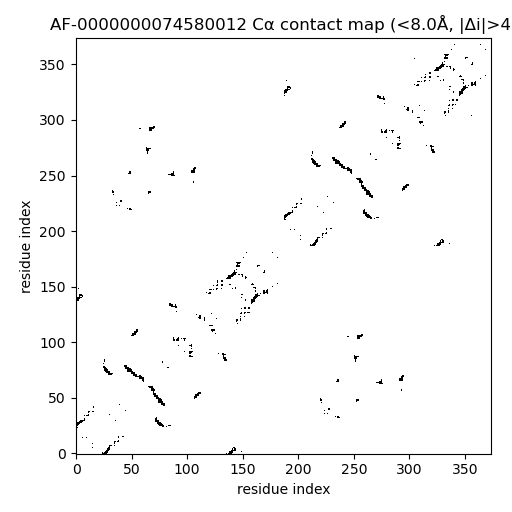LU A 1 168 ? -15.375 17.656 18.891 1 92.25 168 GLU A O 1
ATOM 1370 N N . PRO A 1 169 ? -15.695 16.734 16.875 1 92.12 169 PRO A N 1
ATOM 1371 C CA . PRO A 1 169 ? -14.242 16.703 16.688 1 92.12 169 PRO A CA 1
ATOM 1372 C C . PRO A 1 169 ? -13.617 18.094 16.688 1 92.12 169 PRO A C 1
ATOM 1374 O O . PRO A 1 169 ? -12.492 18.266 17.172 1 92.12 169 PRO A O 1
ATOM 1377 N N . PHE A 1 170 ? -14.297 19.062 16.234 1 94 170 PHE A N 1
ATOM 1378 C CA . PHE A 1 170 ? -13.82 20.438 16.234 1 94 170 PHE A CA 1
ATOM 1379 C C . PHE A 1 170 ? -13.57 20.922 17.656 1 94 170 PHE A C 1
ATOM 1381 O O . PHE A 1 170 ? -12.547 21.547 17.938 1 94 170 PHE A O 1
ATOM 1388 N N . ASN A 1 171 ? -14.492 20.594 18.5 1 93.31 171 ASN A N 1
ATOM 1389 C CA . ASN A 1 171 ? -14.367 21.016 19.891 1 93.31 171 ASN A CA 1
ATOM 1390 C C . ASN A 1 171 ? -13.203 20.297 20.594 1 93.31 171 ASN A C 1
ATOM 1392 O O . ASN A 1 171 ? -12.5 20.906 21.406 1 93.31 171 ASN A O 1
ATOM 1396 N N . ILE A 1 172 ? -13.031 19.062 20.25 1 91.44 172 ILE A N 1
ATOM 1397 C CA . ILE A 1 172 ? -11.898 18.328 20.797 1 91.44 172 ILE A CA 1
ATOM 1398 C C . ILE A 1 172 ? -10.594 18.984 20.359 1 91.44 172 ILE A C 1
ATOM 1400 O O . ILE A 1 172 ? -9.695 19.188 21.172 1 91.44 172 ILE A O 1
ATOM 1404 N N . MET A 1 173 ? -10.523 19.312 19.109 1 92.94 173 MET A N 1
ATOM 1405 C CA . MET A 1 173 ? -9.352 19.984 18.562 1 92.94 173 MET A CA 1
ATOM 1406 C C . MET A 1 173 ? -9.086 21.297 19.281 1 92.94 173 MET A C 1
ATOM 1408 O O . MET A 1 173 ? -7.957 21.547 19.719 1 92.94 173 MET A O 1
ATOM 1412 N N . LYS A 1 174 ? -10.086 22.062 19.453 1 93.5 174 LYS A N 1
ATOM 1413 C CA . LYS A 1 174 ? -9.961 23.359 20.125 1 93.5 174 LYS A CA 1
ATOM 1414 C C . LYS A 1 174 ? -9.461 23.188 21.562 1 93.5 174 LYS A C 1
ATOM 1416 O O . LYS A 1 174 ? -8.57 23.922 22 1 93.5 174 LYS A O 1
ATOM 1421 N N . GLN A 1 175 ? -10.023 22.297 22.219 1 93 175 GLN A N 1
ATOM 1422 C CA . GLN A 1 175 ? -9.641 22.047 23.609 1 93 175 GLN A CA 1
ATOM 1423 C C . GLN A 1 175 ? -8.164 21.688 23.703 1 93 175 GLN A C 1
ATOM 1425 O O . GLN A 1 175 ? -7.469 22.141 24.609 1 93 175 GLN A O 1
ATOM 1430 N N . GLN A 1 176 ? -7.715 20.828 22.828 1 89.5 176 GLN A N 1
ATOM 1431 C CA . GLN A 1 176 ? -6.32 20.391 22.828 1 89.5 176 GLN A CA 1
ATOM 1432 C C . GLN A 1 176 ? -5.383 21.562 22.547 1 89.5 176 GLN A C 1
ATOM 1434 O O . GLN A 1 176 ? -4.348 21.703 23.203 1 89.5 176 GLN A O 1
ATOM 1439 N N . LEU A 1 177 ? -5.742 22.391 21.609 1 91.88 177 LEU A N 1
ATOM 1440 C CA . LEU A 1 177 ? -4.922 23.531 21.25 1 91.88 177 LEU A CA 1
ATOM 1441 C C . LEU A 1 177 ? -4.91 24.562 22.391 1 91.88 177 LEU A C 1
ATOM 1443 O O . LEU A 1 177 ? -3.879 25.188 22.656 1 91.88 177 LEU A O 1
ATOM 1447 N N . ASP A 1 178 ? -6.039 24.734 23.016 1 93 178 ASP A N 1
ATOM 1448 C CA . ASP A 1 178 ? -6.129 25.625 24.156 1 93 178 ASP A CA 1
ATOM 1449 C C . ASP A 1 178 ? -5.23 25.156 25.297 1 93 178 ASP A C 1
ATOM 1451 O O . ASP A 1 178 ? -4.551 25.969 25.938 1 93 178 ASP A O 1
ATOM 1455 N N . PHE A 1 179 ? -5.34 23.906 25.484 1 91.69 179 PHE A N 1
ATOM 1456 C CA . PHE A 1 179 ? -4.527 23.328 26.547 1 91.69 179 PHE A CA 1
ATOM 1457 C C . PHE A 1 179 ? -3.049 23.609 26.312 1 91.69 179 PHE A C 1
ATOM 1459 O O . PHE A 1 179 ? -2.305 23.859 27.266 1 91.69 179 PHE A O 1
ATOM 1466 N N . LEU A 1 180 ? -2.617 23.625 25.047 1 91.5 180 LEU A N 1
ATOM 1467 C CA . LEU A 1 180 ? -1.222 23.844 24.688 1 91.5 180 LEU A CA 1
ATOM 1468 C C . LEU A 1 180 ? -0.924 25.328 24.531 1 91.5 180 LEU A C 1
ATOM 1470 O O . LEU A 1 180 ? 0.205 25.703 24.203 1 91.5 180 LEU A O 1
ATOM 1474 N N . GLN A 1 181 ? -1.923 26.172 24.703 1 91.81 181 GLN A N 1
ATOM 1475 C CA . GLN A 1 181 ? -1.809 27.625 24.625 1 91.81 181 GLN A CA 1
ATOM 1476 C C . GLN A 1 181 ? -1.298 28.062 23.25 1 91.81 181 GLN A C 1
ATOM 1478 O O . GLN A 1 181 ? -0.42 28.922 23.156 1 91.81 181 GLN A O 1
ATOM 1483 N N . VAL A 1 182 ? -1.714 27.375 22.281 1 91.44 182 VAL A N 1
ATOM 1484 C CA . VAL A 1 182 ? -1.363 27.703 20.906 1 91.44 182 VAL A CA 1
ATOM 1485 C C . VAL A 1 182 ? -2.232 28.859 20.406 1 91.44 182 VAL A C 1
ATOM 1487 O O . VAL A 1 182 ? -3.436 28.891 20.688 1 91.44 182 VAL A O 1
ATOM 1490 N N . LYS A 1 183 ? -1.608 29.781 19.734 1 92 183 LYS A N 1
ATOM 1491 C CA . LYS A 1 183 ? -2.369 30.859 19.125 1 92 183 LYS A CA 1
ATOM 1492 C C . LYS A 1 183 ? -3.096 30.375 17.875 1 92 183 LYS A C 1
ATOM 1494 O O . LYS A 1 183 ? -2.49 29.75 17 1 92 183 LYS A O 1
ATOM 1499 N N . TYR A 1 184 ? -4.383 30.531 17.906 1 92.75 184 TYR A N 1
ATOM 1500 C CA . TYR A 1 184 ? -5.152 30.172 16.719 1 92.75 184 TYR A CA 1
ATOM 1501 C C . TYR A 1 184 ? -6.32 31.125 16.516 1 92.75 184 TYR A C 1
ATOM 1503 O O . TYR A 1 184 ? -6.656 31.906 17.422 1 92.75 184 TYR A O 1
ATOM 1511 N N . GLU A 1 185 ? -6.816 31.203 15.289 1 93.19 185 GLU A N 1
ATOM 1512 C CA . GLU A 1 185 ? -8.016 31.953 14.93 1 93.19 185 GLU A CA 1
ATOM 1513 C C . GLU A 1 185 ? -9.062 31.047 14.281 1 93.19 185 GLU A C 1
ATOM 1515 O O . GLU A 1 185 ? -8.719 30.188 13.453 1 93.19 185 GLU A O 1
ATOM 1520 N N . VAL A 1 186 ? -10.273 31.203 14.773 1 90 186 VAL A N 1
ATOM 1521 C CA . VAL A 1 186 ? -11.367 30.484 14.141 1 90 186 VAL A CA 1
ATOM 1522 C C . VAL A 1 186 ? -12.023 31.359 13.078 1 90 186 VAL A C 1
ATOM 1524 O O . VAL A 1 186 ? -12.391 32.5 13.352 1 90 186 VAL A O 1
ATOM 1527 N N . LEU A 1 187 ? -12.039 30.828 11.867 1 85.94 187 LEU A N 1
ATOM 1528 C CA . LEU A 1 187 ? -12.625 31.594 10.766 1 85.94 187 LEU A CA 1
ATOM 1529 C C . LEU A 1 187 ? -14.07 31.172 10.531 1 85.94 187 LEU A C 1
ATOM 1531 O O . LEU A 1 187 ? -14.43 30.016 10.734 1 85.94 187 LEU A O 1
ATOM 1535 N N . MET B 1 1 ? -6 -17.219 -13.992 1 98.75 1 MET B N 1
ATOM 1536 C CA . MET B 1 1 ? -5.5 -16.109 -13.195 1 98.75 1 MET B CA 1
ATOM 1537 C C . MET B 1 1 ? -4.012 -15.883 -13.445 1 98.75 1 MET B C 1
ATOM 1539 O O . MET B 1 1 ? -3.246 -16.844 -13.547 1 98.75 1 MET B O 1
ATOM 1543 N N . ILE B 1 2 ? -3.703 -14.633 -13.664 1 98.81 2 ILE B N 1
ATOM 1544 C CA . ILE B 1 2 ? -2.287 -14.289 -13.656 1 98.81 2 ILE B CA 1
ATOM 1545 C C . ILE B 1 2 ? -1.866 -13.875 -12.242 1 98.81 2 ILE B C 1
ATOM 1547 O O . ILE B 1 2 ? -2.525 -13.047 -11.609 1 98.81 2 ILE B O 1
ATOM 1551 N N . PHE B 1 3 ? -0.93 -14.531 -11.664 1 98.75 3 PHE B N 1
ATOM 1552 C CA . PHE B 1 3 ? -0.187 -14.141 -10.469 1 98.75 3 PHE B CA 1
ATOM 1553 C C . PHE B 1 3 ? 1.288 -13.938 -10.789 1 98.75 3 PHE B C 1
ATOM 1555 O O . PHE B 1 3 ? 1.986 -14.883 -11.156 1 98.75 3 PHE B O 1
ATOM 1562 N N . THR B 1 4 ? 1.751 -12.648 -10.648 1 98.06 4 THR B N 1
ATOM 1563 C CA . THR B 1 4 ? 3.105 -12.438 -11.141 1 98.06 4 THR B CA 1
ATOM 1564 C C . THR B 1 4 ? 3.781 -11.289 -10.406 1 98.06 4 THR B C 1
ATOM 1566 O O . THR B 1 4 ? 3.107 -10.461 -9.781 1 98.06 4 THR B O 1
ATOM 1569 N N . ASP B 1 5 ? 5.086 -11.281 -10.406 1 96.38 5 ASP B N 1
ATOM 1570 C CA . ASP B 1 5 ? 5.961 -10.328 -9.734 1 96.38 5 ASP B CA 1
ATOM 1571 C C . ASP B 1 5 ? 7.012 -9.773 -10.688 1 96.38 5 ASP B C 1
ATOM 1573 O O . ASP B 1 5 ? 8.188 -10.141 -10.617 1 96.38 5 ASP B O 1
ATOM 1577 N N . PRO B 1 6 ? 6.609 -8.844 -11.57 1 96.5 6 PRO B N 1
ATOM 1578 C CA . PRO B 1 6 ? 7.562 -8.289 -12.531 1 96.5 6 PRO B CA 1
ATOM 1579 C C . PRO B 1 6 ? 8.648 -7.445 -11.867 1 96.5 6 PRO B C 1
ATOM 1581 O O . PRO B 1 6 ? 8.477 -6.992 -10.734 1 96.5 6 PRO B O 1
ATOM 1584 N N . PRO B 1 7 ? 9.781 -7.27 -12.633 1 93.88 7 PRO B N 1
ATOM 1585 C CA . PRO B 1 7 ? 10.773 -6.328 -12.109 1 93.88 7 PRO B CA 1
ATOM 1586 C C . PRO B 1 7 ? 10.18 -4.961 -11.781 1 93.88 7 PRO B C 1
ATOM 1588 O O . PRO B 1 7 ? 9.414 -4.41 -12.578 1 93.88 7 PRO B O 1
ATOM 1591 N N . PHE B 1 8 ? 10.547 -4.414 -10.688 1 89.38 8 PHE B N 1
ATOM 1592 C CA . PHE B 1 8 ? 9.938 -3.182 -10.195 1 89.38 8 PHE B CA 1
ATOM 1593 C C . PHE B 1 8 ? 10.297 -2.004 -11.094 1 89.38 8 PHE B C 1
ATOM 1595 O O . PHE B 1 8 ? 9.602 -0.987 -11.102 1 89.38 8 PHE B O 1
ATOM 1602 N N . ASP B 1 9 ? 11.398 -2.115 -11.828 1 90.19 9 ASP B N 1
ATOM 1603 C CA . ASP B 1 9 ? 11.844 -1.018 -12.68 1 90.19 9 ASP B CA 1
ATOM 1604 C C . ASP B 1 9 ? 11.242 -1.133 -14.078 1 90.19 9 ASP B C 1
ATOM 1606 O O . ASP B 1 9 ? 11.469 -0.273 -14.93 1 90.19 9 ASP B O 1
ATOM 1610 N N . MET B 1 10 ? 10.477 -2.176 -14.305 1 95.31 10 MET B N 1
ATOM 1611 C CA . MET B 1 10 ? 9.797 -2.316 -15.586 1 95.31 10 MET B CA 1
ATOM 1612 C C . MET B 1 10 ? 8.711 -1.262 -15.75 1 95.31 10 MET B C 1
ATOM 1614 O O . MET B 1 10 ? 7.84 -1.128 -14.891 1 95.31 10 MET B O 1
ATOM 1618 N N . GLY B 1 11 ? 8.703 -0.569 -16.891 1 95.81 11 GLY B N 1
ATOM 1619 C CA . GLY B 1 11 ? 7.695 0.442 -17.156 1 95.81 11 GLY B CA 1
ATOM 1620 C C . GLY B 1 11 ? 6.301 -0.134 -17.312 1 95.81 11 GLY B C 1
ATOM 1621 O O . GLY B 1 11 ? 6.137 -1.251 -17.797 1 95.81 11 GLY B O 1
ATOM 1622 N N . ALA B 1 12 ? 5.348 0.632 -16.938 1 96 12 ALA B N 1
ATOM 1623 C CA . ALA B 1 12 ? 3.953 0.199 -17 1 96 12 ALA B CA 1
ATOM 1624 C C . ALA B 1 12 ? 3.547 -0.149 -18.422 1 96 12 ALA B C 1
ATOM 1626 O O . ALA B 1 12 ? 2.76 -1.073 -18.641 1 96 12 ALA B O 1
ATOM 1627 N N . GLY B 1 13 ? 4.055 0.641 -19.344 1 96.56 13 GLY B N 1
ATOM 1628 C CA . GLY B 1 13 ? 3.752 0.348 -20.734 1 96.56 13 GLY B CA 1
ATOM 1629 C C . GLY B 1 13 ? 4.219 -1.029 -21.172 1 96.56 13 GLY B C 1
ATOM 1630 O O . GLY B 1 13 ? 3.465 -1.773 -21.797 1 96.56 13 GLY B O 1
ATOM 1631 N N . LYS B 1 14 ? 5.41 -1.314 -20.875 1 97.62 14 LYS B N 1
ATOM 1632 C CA . LYS B 1 14 ? 5.961 -2.627 -21.203 1 97.62 14 LYS B CA 1
ATOM 1633 C C . LYS B 1 14 ? 5.191 -3.738 -20.5 1 97.62 14 LYS B C 1
ATOM 1635 O O . LYS B 1 14 ? 4.867 -4.762 -21.109 1 97.62 14 LYS B O 1
ATOM 1640 N N . LEU B 1 15 ? 4.906 -3.58 -19.234 1 97.81 15 LEU B N 1
ATOM 1641 C CA . LEU B 1 15 ? 4.145 -4.562 -18.469 1 97.81 15 LEU B CA 1
ATOM 1642 C C . LEU B 1 15 ? 2.766 -4.773 -19.078 1 97.81 15 LEU B C 1
ATOM 1644 O O . LEU B 1 15 ? 2.307 -5.91 -19.219 1 97.81 15 LEU B O 1
ATOM 1648 N N . HIS B 1 16 ? 2.139 -3.691 -19.469 1 98.25 16 HIS B N 1
ATOM 1649 C CA . HIS B 1 16 ? 0.829 -3.777 -20.094 1 98.25 16 HIS B CA 1
ATOM 1650 C C . HIS B 1 16 ? 0.894 -4.59 -21.391 1 98.25 16 HIS B C 1
ATOM 1652 O O . HIS B 1 16 ? 0.016 -5.418 -21.641 1 98.25 16 HIS B O 1
ATOM 1658 N N . LYS B 1 17 ? 1.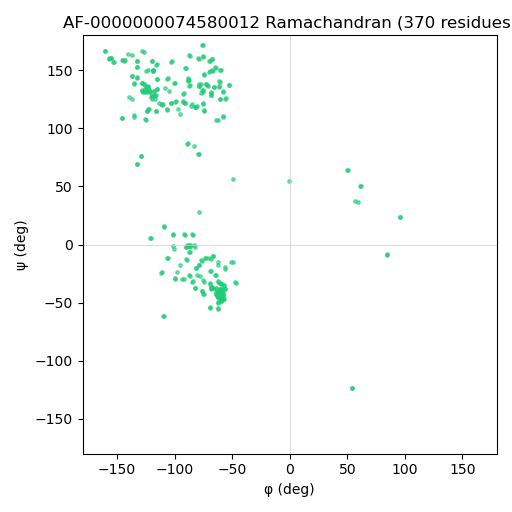903 -4.344 -22.156 1 97.94 17 LYS B N 1
ATOM 1659 C CA . LYS B 1 17 ? 2.088 -5.078 -23.406 1 97.94 17 LYS B CA 1
ATOM 1660 C C . LYS B 1 17 ? 2.236 -6.574 -23.141 1 97.94 17 LYS B C 1
ATOM 1662 O O . LYS B 1 17 ? 1.632 -7.395 -23.828 1 97.94 17 LYS B O 1
ATOM 1667 N N . ILE B 1 18 ? 2.979 -6.922 -22.188 1 97.69 18 ILE B N 1
ATOM 1668 C CA . ILE B 1 18 ? 3.186 -8.32 -21.844 1 97.69 18 ILE B CA 1
ATOM 1669 C C . ILE B 1 18 ? 1.861 -8.953 -21.422 1 97.69 18 ILE B C 1
ATOM 1671 O O . ILE B 1 18 ? 1.479 -10.008 -21.922 1 97.69 18 ILE B O 1
ATOM 1675 N N . LEU B 1 19 ? 1.129 -8.289 -20.5 1 97.94 19 LEU B N 1
ATOM 1676 C CA . LEU B 1 19 ? -0.14 -8.797 -20 1 97.94 19 LEU B CA 1
ATOM 1677 C C . LEU B 1 19 ? -1.154 -8.961 -21.125 1 97.94 19 LEU B C 1
ATOM 1679 O O . LEU B 1 19 ? -1.971 -9.883 -21.094 1 97.94 19 LEU B O 1
ATOM 1683 N N . SER B 1 20 ? -1.056 -8.078 -22.109 1 97.25 20 SER B N 1
ATOM 1684 C CA . SER B 1 20 ? -2.029 -8.055 -23.188 1 97.25 20 SER B CA 1
ATOM 1685 C C . SER B 1 20 ? -1.892 -9.273 -24.094 1 97.25 20 SER B C 1
ATOM 1687 O O . SER B 1 20 ? -2.775 -9.562 -24.891 1 97.25 20 SER B O 1
ATOM 1689 N N . ASN B 1 21 ? -0.828 -10 -23.938 1 96.94 21 ASN B N 1
ATOM 1690 C CA . ASN B 1 21 ? -0.608 -11.211 -24.734 1 96.94 21 ASN B CA 1
ATOM 1691 C C . ASN B 1 21 ? -1.341 -12.414 -24.125 1 96.94 21 ASN B C 1
ATOM 1693 O O . ASN B 1 21 ? -1.312 -13.508 -24.703 1 96.94 21 ASN B O 1
ATOM 1697 N N . TYR B 1 22 ? -2.014 -12.203 -23.031 1 97.12 22 TYR B N 1
ATOM 1698 C CA . TYR B 1 22 ? -2.668 -13.305 -22.328 1 97.12 22 TYR B CA 1
ATOM 1699 C C . TYR B 1 22 ? -4.152 -13.023 -22.141 1 97.12 22 TYR B C 1
ATOM 1701 O O . TYR B 1 22 ? -4.57 -11.867 -22.078 1 97.12 22 TYR B O 1
ATOM 1709 N N . GLN B 1 23 ? -4.906 -14.102 -22.125 1 96.38 23 GLN B N 1
ATOM 1710 C CA . GLN B 1 23 ? -6.301 -14.023 -21.719 1 96.38 23 GLN B CA 1
ATOM 1711 C C . GLN B 1 23 ? -6.469 -14.461 -20.266 1 96.38 23 GLN B C 1
ATOM 1713 O O . GLN B 1 23 ? -6.066 -15.562 -19.891 1 96.38 23 GLN B O 1
ATOM 1718 N N . PHE B 1 24 ? -7.027 -13.602 -19.469 1 98.06 24 PHE B N 1
ATOM 1719 C CA . PHE B 1 24 ? -7.234 -13.891 -18.047 1 98.06 24 PHE B CA 1
ATOM 1720 C C . PHE B 1 24 ? -8.383 -13.055 -17.484 1 98.06 24 PHE B C 1
ATOM 1722 O O . PHE B 1 24 ? -8.742 -12.023 -18.062 1 98.06 24 PHE B O 1
ATOM 1729 N N . GLU B 1 25 ? -8.906 -13.516 -16.375 1 98.5 25 GLU B N 1
ATOM 1730 C CA . GLU B 1 25 ? -10.016 -12.812 -15.742 1 98.5 25 GLU B CA 1
ATOM 1731 C C . GLU B 1 25 ? -9.594 -12.18 -14.43 1 98.5 25 GLU B C 1
ATOM 1733 O O . GLU B 1 25 ? -10.266 -11.281 -13.922 1 98.5 25 GLU B O 1
ATOM 1738 N N . HIS B 1 26 ? -8.531 -12.703 -13.789 1 98.88 26 HIS B N 1
ATOM 1739 C CA . HIS B 1 26 ? -8.031 -12.258 -12.492 1 98.88 26 HIS B CA 1
ATOM 1740 C C . HIS B 1 26 ? -6.535 -11.969 -12.555 1 98.88 26 HIS B C 1
ATOM 1742 O O . HIS B 1 26 ? -5.773 -12.734 -13.156 1 98.88 26 HIS B O 1
ATOM 1748 N N . LEU B 1 27 ? -6.133 -10.852 -12.039 1 98.88 27 LEU B N 1
ATOM 1749 C CA . LEU B 1 27 ? -4.734 -10.445 -11.969 1 98.88 27 LEU B CA 1
ATOM 1750 C C . LEU B 1 27 ? -4.324 -10.133 -10.531 1 98.88 27 LEU B C 1
ATOM 1752 O O . LEU B 1 27 ? -4.895 -9.242 -9.898 1 98.88 27 LEU B O 1
ATOM 1756 N N . VAL B 1 28 ? -3.418 -10.93 -9.992 1 98.88 28 VAL B N 1
ATOM 1757 C CA . VAL B 1 28 ? -2.74 -10.609 -8.742 1 98.88 28 VAL B CA 1
ATOM 1758 C C . VAL B 1 28 ? -1.3 -10.188 -9.023 1 98.88 28 VAL B C 1
ATOM 1760 O O . VAL B 1 28 ? -0.494 -10.992 -9.5 1 98.88 28 VAL B O 1
ATOM 1763 N N . LEU B 1 29 ? -1.02 -8.977 -8.719 1 98.44 29 LEU B N 1
ATOM 1764 C CA . LEU B 1 29 ? 0.226 -8.359 -9.156 1 98.44 29 LEU B CA 1
ATOM 1765 C C . LEU B 1 29 ? 1.037 -7.863 -7.969 1 98.44 29 LEU B C 1
ATOM 1767 O O . LEU B 1 29 ? 0.547 -7.059 -7.168 1 98.44 29 LEU B O 1
ATOM 1771 N N . ILE B 1 30 ? 2.193 -8.414 -7.766 1 96.62 30 ILE B N 1
ATOM 1772 C CA . ILE B 1 30 ? 3.17 -7.785 -6.883 1 96.62 30 ILE B CA 1
ATOM 1773 C C . ILE B 1 30 ? 3.918 -6.688 -7.637 1 96.62 30 ILE B C 1
ATOM 1775 O O . ILE B 1 30 ? 4.523 -6.941 -8.68 1 96.62 30 ILE B O 1
ATOM 1779 N N . ALA B 1 31 ? 3.814 -5.457 -7.199 1 95.62 31 ALA B N 1
ATOM 1780 C CA . ALA B 1 31 ? 4.367 -4.348 -7.965 1 95.62 31 ALA B CA 1
ATOM 1781 C C . ALA B 1 31 ? 4.652 -3.146 -7.066 1 95.62 31 ALA B C 1
ATOM 1783 O O . ALA B 1 31 ? 4.168 -3.084 -5.934 1 95.62 31 ALA B O 1
ATOM 1784 N N . SER B 1 32 ? 5.496 -2.309 -7.578 1 94.12 32 SER B N 1
ATOM 1785 C CA . SER B 1 32 ? 5.637 -1.013 -6.926 1 94.12 32 SER B CA 1
ATOM 1786 C C . SER B 1 32 ? 4.387 -0.158 -7.117 1 94.12 32 SER B C 1
ATOM 1788 O O . SER B 1 32 ? 3.621 -0.374 -8.055 1 94.12 32 SER B O 1
ATOM 1790 N N . MET B 1 33 ? 4.23 0.775 -6.254 1 96.25 33 MET B N 1
ATOM 1791 C CA . MET B 1 33 ? 3.096 1.688 -6.359 1 96.25 33 MET B CA 1
ATOM 1792 C C . MET B 1 33 ? 3.15 2.475 -7.664 1 96.25 33 MET B C 1
ATOM 1794 O O . MET B 1 33 ? 2.127 2.668 -8.32 1 96.25 33 MET B O 1
ATOM 1798 N N . ARG B 1 34 ? 4.305 2.908 -8.039 1 95.19 34 ARG B N 1
ATOM 1799 C CA . ARG B 1 34 ? 4.461 3.645 -9.289 1 95.19 34 ARG B CA 1
ATOM 1800 C C . ARG B 1 34 ? 3.977 2.818 -10.477 1 95.19 34 ARG B C 1
ATOM 1802 O O . ARG B 1 34 ? 3.248 3.322 -11.336 1 95.19 34 ARG B O 1
ATOM 1809 N N . GLN B 1 35 ? 4.352 1.564 -10.562 1 96.19 35 GLN B N 1
ATOM 1810 C CA . GLN B 1 35 ? 3.949 0.671 -11.641 1 96.19 35 GLN B CA 1
ATOM 1811 C C . GLN B 1 35 ? 2.428 0.564 -11.727 1 96.19 35 GLN B C 1
ATOM 1813 O O . GLN B 1 35 ? 1.855 0.673 -12.812 1 96.19 35 GLN B O 1
ATOM 1818 N N . VAL B 1 36 ? 1.833 0.462 -10.57 1 97.69 36 VAL B N 1
ATOM 1819 C CA . VAL B 1 36 ? 0.396 0.205 -10.578 1 97.69 36 VAL B CA 1
ATOM 1820 C C . VAL B 1 36 ? -0.356 1.489 -10.922 1 97.69 36 VAL B C 1
ATOM 1822 O O . VAL B 1 36 ? -1.348 1.46 -11.656 1 97.69 36 VAL B O 1
ATOM 1825 N N . LEU B 1 37 ? 0.102 2.611 -10.391 1 97.19 37 LEU B N 1
ATOM 1826 C CA . LEU B 1 37 ? -0.543 3.885 -10.695 1 97.19 37 LEU B CA 1
ATOM 1827 C C . LEU B 1 37 ? -0.518 4.164 -12.188 1 97.19 37 LEU B C 1
ATOM 1829 O O . LEU B 1 37 ? -1.483 4.695 -12.742 1 97.19 37 LEU B O 1
ATOM 1833 N N . GLU B 1 38 ? 0.524 3.746 -12.828 1 96.12 38 GLU B N 1
ATOM 1834 C CA . GLU B 1 38 ? 0.684 4 -14.258 1 96.12 38 GLU B CA 1
ATOM 1835 C C . GLU B 1 38 ? 0.018 2.906 -15.094 1 96.12 38 GLU B C 1
ATOM 1837 O O . GLU B 1 38 ? -0.394 3.148 -16.234 1 96.12 38 GLU B O 1
ATOM 1842 N N . LEU B 1 39 ? -0.095 1.769 -14.57 1 97.25 39 LEU B N 1
ATOM 1843 C CA . LEU B 1 39 ? -0.649 0.622 -15.281 1 97.25 39 LEU B CA 1
ATOM 1844 C C . LEU B 1 39 ? -2.174 0.645 -15.25 1 97.25 39 LEU B C 1
ATOM 1846 O O . LEU B 1 39 ? -2.826 0.304 -16.234 1 97.25 39 LEU B O 1
ATOM 1850 N N . TYR B 1 40 ? -2.756 1.062 -14.133 1 97.25 40 TYR B N 1
ATOM 1851 C CA . TYR B 1 40 ? -4.176 0.889 -13.852 1 97.25 40 TYR B CA 1
ATOM 1852 C C . TYR B 1 40 ? -5.031 1.535 -14.93 1 97.25 40 TYR B C 1
ATOM 1854 O O . TYR B 1 40 ? -5.969 0.919 -15.445 1 97.25 40 TYR B O 1
ATOM 1862 N N . PRO B 1 41 ? -4.672 2.736 -15.359 1 94.62 41 PRO B N 1
ATOM 1863 C CA . PRO B 1 41 ? -5.496 3.348 -16.406 1 94.62 41 PRO B CA 1
ATOM 1864 C C . PRO B 1 41 ? -5.492 2.547 -17.703 1 94.62 41 PRO B C 1
ATOM 1866 O O . PRO B 1 41 ? -6.387 2.715 -18.531 1 94.62 41 PRO B O 1
ATOM 1869 N N . LYS B 1 42 ? -4.574 1.652 -17.828 1 95.12 42 LYS B N 1
ATOM 1870 C CA . LYS B 1 42 ? -4.441 0.875 -19.062 1 95.12 42 LYS B CA 1
ATOM 1871 C C . LYS B 1 42 ? -5.117 -0.486 -18.922 1 95.12 42 LYS B C 1
ATOM 1873 O O . LYS B 1 42 ? -5.371 -1.161 -19.922 1 95.12 42 LYS B O 1
ATOM 1878 N N . LEU B 1 43 ? -5.344 -1.136 -17.656 1 93.56 43 LEU B N 1
ATOM 1879 C CA . LEU B 1 43 ? -5.809 -2.49 -17.375 1 93.56 43 LEU B CA 1
ATOM 1880 C C . LEU B 1 43 ? -7.3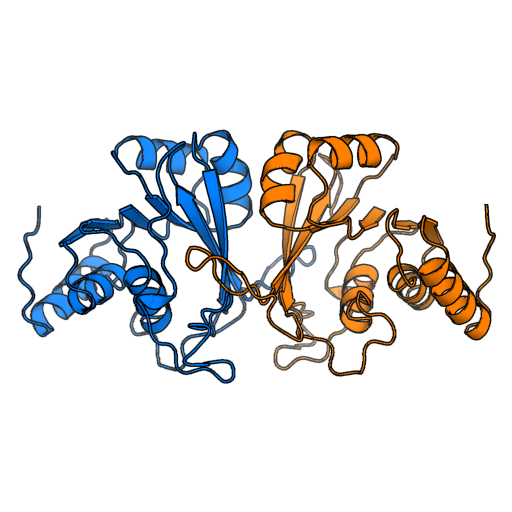16 -2.6 -17.547 1 93.56 43 LEU B C 1
ATOM 1882 O O . LEU B 1 43 ? -7.84 -3.688 -17.812 1 93.56 43 LEU B O 1
ATOM 1886 N N . ASP B 1 44 ? -8.023 -1.991 -18.234 1 93.06 44 ASP B N 1
ATOM 1887 C CA . ASP B 1 44 ? -9.477 -2.084 -18.312 1 93.06 44 ASP B CA 1
ATOM 1888 C C . ASP B 1 44 ? -10.016 -3.145 -17.359 1 93.06 44 ASP B C 1
ATOM 1890 O O . ASP B 1 44 ? -10.727 -4.062 -17.781 1 93.06 44 ASP B O 1
ATOM 1894 N N . MET B 1 45 ? -9.75 -3.158 -16.031 1 98.12 45 MET B N 1
ATOM 1895 C CA . MET B 1 45 ? -10.141 -4.094 -14.984 1 98.12 45 MET B CA 1
ATOM 1896 C C . MET B 1 45 ? -10.578 -3.35 -13.727 1 98.12 45 MET B C 1
ATOM 1898 O O . MET B 1 45 ? -10.328 -2.15 -13.594 1 98.12 45 MET B O 1
ATOM 1902 N N . ASP B 1 46 ? -11.266 -4.035 -12.852 1 98 46 ASP B N 1
ATOM 1903 C CA . ASP B 1 46 ? -11.664 -3.473 -11.57 1 98 46 ASP B CA 1
ATOM 1904 C C . ASP B 1 46 ? -10.633 -3.773 -10.484 1 98 46 ASP B C 1
ATOM 1906 O O . ASP B 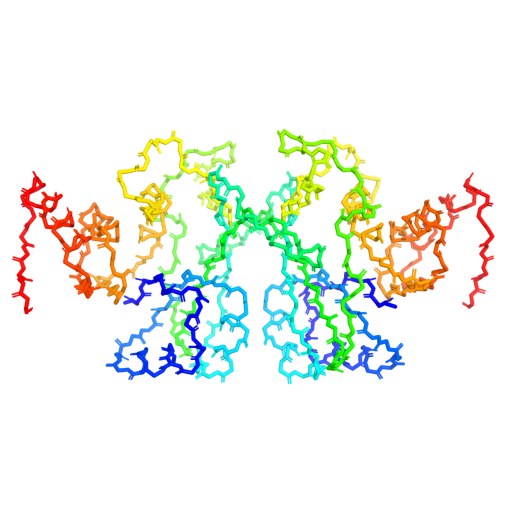1 46 ? -10.18 -4.914 -10.352 1 98 46 ASP B O 1
ATOM 1910 N N . PHE B 1 47 ? -10.281 -2.752 -9.82 1 98.12 47 PHE B N 1
ATOM 1911 C CA . PHE B 1 47 ? -9.484 -2.979 -8.617 1 98.12 47 PHE B CA 1
ATOM 1912 C C . PHE B 1 47 ? -10.336 -3.594 -7.516 1 98.12 47 PHE B C 1
ATOM 1914 O O . PHE B 1 47 ? -11.453 -3.145 -7.266 1 98.12 47 PHE B O 1
ATOM 1921 N N . CYS B 1 48 ? -9.812 -4.59 -6.805 1 98 48 CYS B N 1
ATOM 1922 C CA . CYS B 1 48 ? -10.57 -5.242 -5.742 1 98 48 CYS B CA 1
ATOM 1923 C C . CYS B 1 48 ? -10 -4.891 -4.371 1 98 48 CYS B C 1
ATOM 1925 O O . CYS B 1 48 ? -10.672 -4.246 -3.564 1 98 48 CYS B O 1
ATOM 1927 N N . PHE B 1 49 ? -8.742 -5.258 -4.109 1 97.81 49 PHE B N 1
ATOM 1928 C CA . PHE B 1 49 ? -8.086 -4.891 -2.857 1 97.81 49 PHE B CA 1
ATOM 1929 C C . PHE B 1 49 ? -6.57 -4.992 -2.992 1 97.81 49 PHE B C 1
ATOM 1931 O O . PHE B 1 49 ? -6.059 -5.465 -4.012 1 97.81 49 PHE B O 1
ATOM 1938 N N . ASP B 1 50 ? -5.902 -4.43 -2.023 1 98 50 ASP B N 1
ATOM 1939 C CA . ASP B 1 50 ? -4.445 -4.508 -1.963 1 98 50 ASP B CA 1
ATOM 1940 C C . ASP B 1 50 ? -3.984 -5.223 -0.695 1 98 50 ASP B C 1
ATOM 1942 O O . ASP B 1 50 ? -4.703 -5.246 0.306 1 98 50 ASP B O 1
ATOM 1946 N N . LEU B 1 51 ? -2.881 -5.863 -0.754 1 97.06 51 LEU B N 1
ATOM 1947 C CA . LEU B 1 51 ? -2.141 -6.457 0.355 1 97.06 51 LEU B CA 1
ATOM 1948 C C . LEU B 1 51 ? -0.747 -5.848 0.466 1 97.06 51 LEU B C 1
ATOM 1950 O O . LEU B 1 51 ? -0.251 -5.242 -0.488 1 97.06 51 LEU B O 1
ATOM 1954 N N . VAL B 1 52 ? -0.215 -5.977 1.639 1 95.88 52 VAL B N 1
ATOM 1955 C CA . VAL B 1 52 ? 1.131 -5.477 1.898 1 95.88 52 VAL B CA 1
ATOM 1956 C C . VAL B 1 52 ? 2.006 -6.605 2.441 1 95.88 52 VAL B C 1
ATOM 1958 O O . VAL B 1 52 ? 1.567 -7.387 3.289 1 95.88 52 VAL B O 1
ATOM 1961 N N . ALA B 1 53 ? 3.199 -6.695 1.925 1 92.38 53 ALA B N 1
ATOM 1962 C CA . ALA B 1 53 ? 4.164 -7.68 2.414 1 92.38 53 ALA B CA 1
ATOM 1963 C C . ALA B 1 53 ? 5.414 -6.992 2.955 1 92.38 53 ALA B C 1
ATOM 1965 O O . ALA B 1 53 ? 6.043 -6.195 2.258 1 92.38 53 ALA B O 1
ATOM 1966 N N . ASN B 1 54 ? 5.742 -7.348 4.121 1 88.31 54 ASN B N 1
ATOM 1967 C CA . ASN B 1 54 ? 6.961 -6.809 4.711 1 88.31 54 ASN B CA 1
ATOM 1968 C C . ASN B 1 54 ? 8.211 -7.449 4.105 1 88.31 54 ASN B C 1
ATOM 1970 O O . ASN B 1 54 ? 8.211 -8.648 3.811 1 88.31 54 ASN B O 1
ATOM 1974 N N . ARG B 1 55 ? 9.148 -6.582 4.066 1 84.38 55 ARG B N 1
ATOM 1975 C CA . ARG B 1 55 ? 10.469 -7.086 3.697 1 84.38 55 ARG B CA 1
ATOM 1976 C C . ARG B 1 55 ? 11.258 -7.512 4.934 1 84.38 55 ARG B C 1
ATOM 1978 O O . ARG B 1 55 ? 11.039 -6.984 6.027 1 84.38 55 ARG B O 1
ATOM 1985 N N . SER B 1 56 ? 12.109 -8.461 4.648 1 78.06 56 SER B N 1
ATOM 1986 C CA . SER B 1 56 ? 12.969 -8.883 5.754 1 78.06 56 SER B CA 1
ATOM 1987 C C . SER B 1 56 ? 13.969 -7.789 6.113 1 78.06 56 SER B C 1
ATOM 1989 O O . SER B 1 56 ? 14.312 -7.613 7.285 1 78.06 56 SER B O 1
ATOM 1991 N N . LYS B 1 57 ? 14.414 -7.031 5.125 1 81.44 57 LYS B N 1
ATOM 1992 C CA . LYS B 1 57 ? 15.328 -5.91 5.289 1 81.44 57 LYS B CA 1
ATOM 1993 C C . LYS B 1 57 ? 14.898 -4.719 4.438 1 81.44 57 LYS B C 1
ATOM 1995 O O . LYS B 1 57 ? 14.43 -4.891 3.312 1 81.44 57 LYS B O 1
ATOM 2000 N N . PRO B 1 58 ? 15.148 -3.555 5.035 1 84.94 58 PRO B N 1
ATOM 2001 C CA . PRO B 1 58 ? 14.773 -2.379 4.246 1 84.94 58 PRO B CA 1
ATOM 2002 C C . PRO B 1 58 ? 15.609 -2.234 2.973 1 84.94 58 PRO B C 1
ATOM 2004 O O . PRO B 1 58 ? 16.812 -2.529 2.977 1 84.94 58 PRO B O 1
ATOM 2007 N N . LYS B 1 59 ? 14.898 -1.938 1.94 1 85.69 59 LYS B N 1
ATOM 2008 C CA . LYS B 1 59 ? 15.625 -1.451 0.773 1 85.69 59 LYS B CA 1
ATOM 2009 C C . LYS B 1 59 ? 16.094 -0.012 0.977 1 85.69 59 LYS B C 1
ATOM 2011 O O . LYS B 1 59 ? 15.273 0.909 1.03 1 85.69 59 LYS B O 1
ATOM 2016 N N . GLU B 1 60 ? 17.375 0.177 1.013 1 86.44 60 GLU B N 1
ATOM 2017 C CA . GLU B 1 60 ? 17.938 1.496 1.302 1 86.44 60 GLU B CA 1
ATOM 2018 C C . GLU B 1 60 ? 17.859 2.406 0.08 1 86.44 60 GLU B C 1
ATOM 2020 O O . GLU B 1 60 ? 18.078 1.963 -1.047 1 86.44 60 GLU B O 1
ATOM 2025 N N . SER B 1 61 ? 17.5 3.613 0.407 1 88.44 61 SER B N 1
ATOM 2026 C CA . SER B 1 61 ? 17.516 4.633 -0.638 1 88.44 61 SER B CA 1
ATOM 2027 C C . SER B 1 61 ? 18.766 5.5 -0.54 1 88.44 61 SER B C 1
ATOM 2029 O O . SER B 1 61 ? 19.203 5.855 0.559 1 88.44 61 SER B O 1
ATOM 2031 N N . ARG B 1 62 ? 19.281 5.773 -1.721 1 86.5 62 ARG B N 1
ATOM 2032 C CA . ARG B 1 62 ? 20.453 6.645 -1.751 1 86.5 62 ARG B CA 1
ATOM 2033 C C . ARG B 1 62 ? 20.047 8.102 -1.511 1 86.5 62 ARG B C 1
ATOM 2035 O O . ARG B 1 62 ? 20.812 8.867 -0.929 1 86.5 62 ARG B O 1
ATOM 2042 N N . SER B 1 63 ? 18.922 8.445 -1.905 1 92 63 SER B N 1
ATOM 2043 C CA . SER B 1 63 ? 18.438 9.82 -1.766 1 92 63 SER B CA 1
ATOM 2044 C C . SER B 1 63 ? 17.766 10.039 -0.414 1 92 63 SER B C 1
ATOM 2046 O O . SER B 1 63 ? 16.953 9.227 0.013 1 92 63 SER B O 1
ATOM 2048 N N . TYR B 1 64 ? 18.078 11.133 0.178 1 93.31 64 TYR B N 1
ATOM 2049 C CA . TYR B 1 64 ? 17.422 11.5 1.433 1 93.31 64 TYR B CA 1
ATOM 2050 C C . TYR B 1 64 ? 15.984 11.938 1.196 1 93.31 64 TYR B C 1
ATOM 2052 O O . TYR B 1 64 ? 15.203 12.055 2.143 1 93.31 64 TYR B O 1
ATOM 2060 N N . ALA B 1 65 ? 15.633 12.141 -0.048 1 96.06 65 ALA B N 1
ATOM 2061 C CA . ALA B 1 65 ? 14.273 12.555 -0.401 1 96.06 65 ALA B CA 1
ATOM 2062 C C . ALA B 1 65 ? 13.344 11.344 -0.521 1 96.06 65 ALA B C 1
ATOM 2064 O O . ALA B 1 65 ? 12.203 11.477 -0.97 1 96.06 65 ALA B O 1
ATOM 2065 N N . MET B 1 66 ? 13.891 10.141 -0.099 1 95.81 66 MET B N 1
ATOM 2066 C CA . MET B 1 66 ? 13.133 8.891 -0.126 1 95.81 66 MET B CA 1
ATOM 2067 C C . MET B 1 66 ? 13.273 8.141 1.195 1 95.81 66 MET B C 1
ATOM 2069 O O . MET B 1 66 ? 14.352 8.117 1.789 1 95.81 66 MET B O 1
ATOM 2073 N N . PRO B 1 67 ? 12.219 7.508 1.612 1 95.12 67 PRO B N 1
ATOM 2074 C CA . PRO B 1 67 ? 12.375 6.609 2.758 1 95.12 67 PRO B CA 1
ATOM 2075 C C . PRO B 1 67 ? 13.062 5.297 2.387 1 95.12 67 PRO B C 1
ATOM 2077 O O . PRO B 1 67 ? 13.406 5.082 1.223 1 95.12 67 PRO B O 1
ATOM 2080 N N . HIS B 1 68 ? 13.352 4.562 3.436 1 92.12 68 HIS B N 1
ATOM 2081 C CA . HIS B 1 68 ? 13.781 3.184 3.229 1 92.12 68 HIS B CA 1
ATOM 2082 C C . HIS B 1 68 ? 12.578 2.246 3.123 1 92.12 68 HIS B C 1
ATOM 2084 O O . HIS B 1 68 ? 11.797 2.121 4.066 1 92.12 68 HIS B O 1
ATOM 2090 N N . TYR B 1 69 ? 12.469 1.606 1.995 1 91.75 69 TYR B N 1
ATOM 2091 C CA . TYR B 1 69 ? 11.266 0.809 1.758 1 91.75 69 TYR B CA 1
ATOM 2092 C C . TYR B 1 69 ? 11.312 -0.492 2.549 1 91.75 69 TYR B C 1
ATOM 2094 O O . TYR B 1 69 ? 12.281 -1.254 2.451 1 91.75 69 TYR B O 1
ATOM 2102 N N . LEU B 1 70 ? 10.211 -0.747 3.232 1 90 70 LEU B N 1
ATOM 2103 C CA . LEU B 1 70 ? 10.094 -1.936 4.07 1 90 70 LEU B CA 1
ATOM 2104 C C . LEU B 1 70 ? 8.922 -2.805 3.623 1 90 70 LEU B C 1
ATOM 2106 O O . LEU B 1 70 ? 8.617 -3.816 4.258 1 90 70 LEU B O 1
ATOM 2110 N N . HIS B 1 71 ? 8.32 -2.42 2.547 1 92 71 HIS B N 1
ATOM 2111 C CA . HIS B 1 71 ? 7.168 -3.219 2.152 1 92 71 HIS B CA 1
ATOM 2112 C C . HIS B 1 71 ? 7.051 -3.305 0.634 1 92 71 HIS B C 1
ATOM 2114 O O . HIS B 1 71 ? 7.625 -2.482 -0.084 1 92 71 HIS B O 1
ATOM 2120 N N . ASN B 1 72 ? 6.328 -4.352 0.208 1 90.88 72 ASN B N 1
ATOM 2121 C CA . ASN B 1 72 ? 5.832 -4.492 -1.157 1 90.88 72 ASN B CA 1
ATOM 2122 C C . ASN B 1 72 ? 4.309 -4.477 -1.204 1 90.88 72 ASN B C 1
ATOM 2124 O O . ASN B 1 72 ? 3.648 -4.754 -0.201 1 90.88 72 ASN B O 1
ATOM 2128 N N . ASN B 1 73 ? 3.867 -4.09 -2.33 1 96.12 73 ASN B N 1
ATOM 2129 C CA . ASN B 1 73 ? 2.422 -4.059 -2.525 1 96.12 73 ASN B CA 1
ATOM 2130 C C . ASN B 1 73 ? 1.95 -5.199 -3.42 1 96.12 73 ASN B C 1
ATOM 2132 O O . ASN B 1 73 ? 2.654 -5.594 -4.352 1 96.12 73 ASN B O 1
ATOM 2136 N N . ILE B 1 74 ? 0.854 -5.715 -3.119 1 97.75 74 ILE B N 1
ATOM 2137 C CA . ILE B 1 74 ? 0.179 -6.734 -3.914 1 97.75 74 ILE B CA 1
ATOM 2138 C C . ILE B 1 74 ? -1.23 -6.266 -4.266 1 97.75 74 ILE B C 1
ATOM 2140 O O . ILE B 1 74 ? -1.977 -5.812 -3.395 1 97.75 74 ILE B O 1
ATOM 2144 N N . PHE B 1 75 ? -1.588 -6.391 -5.551 1 98.62 75 PHE B N 1
ATOM 2145 C CA . PHE B 1 75 ? -2.863 -5.867 -6.02 1 98.62 75 PHE B CA 1
ATOM 2146 C C . PHE B 1 75 ? -3.695 -6.965 -6.672 1 98.62 75 PHE B C 1
ATOM 2148 O O . PHE B 1 75 ? -3.176 -7.758 -7.461 1 98.62 75 PHE B O 1
ATOM 2155 N N . TYR B 1 76 ? -4.98 -6.973 -6.34 1 98.88 76 TYR B N 1
ATOM 2156 C CA . TYR B 1 76 ? -5.914 -7.879 -7 1 98.88 76 TYR B CA 1
ATOM 2157 C C . TYR B 1 76 ? -6.887 -7.109 -7.887 1 98.88 76 TYR B C 1
ATOM 2159 O O . TYR B 1 76 ? -7.598 -6.223 -7.414 1 98.88 76 TYR B O 1
ATOM 2167 N N . PHE B 1 77 ? -6.859 -7.441 -9.164 1 98.81 77 PHE B N 1
ATOM 2168 C CA . PHE B 1 77 ? -7.773 -6.906 -10.164 1 98.81 77 PHE B CA 1
ATOM 2169 C C . PHE B 1 77 ? -8.602 -8.023 -10.789 1 98.81 77 PHE B C 1
ATOM 2171 O O . PHE B 1 77 ? -8.141 -9.156 -10.906 1 98.81 77 PHE B O 1
ATOM 2178 N N . LYS B 1 78 ? -9.781 -7.695 -11.18 1 98.69 78 LYS B N 1
ATOM 2179 C CA . LYS B 1 78 ? -10.609 -8.633 -11.93 1 98.69 78 LYS B CA 1
ATOM 2180 C C . LYS B 1 78 ? -11.234 -7.965 -13.156 1 98.69 78 LYS B C 1
ATOM 2182 O O . LYS B 1 78 ? -11.414 -6.746 -13.18 1 98.69 78 LYS B O 1
ATOM 2187 N N . LYS B 1 79 ? -11.516 -8.727 -14.164 1 98.06 79 LYS B N 1
ATOM 2188 C CA . LYS B 1 79 ? -12.234 -8.219 -15.328 1 98.06 79 LYS B CA 1
ATOM 2189 C C . LYS B 1 79 ? -13.609 -7.688 -14.93 1 98.06 79 LYS B C 1
ATOM 2191 O O . LYS B 1 79 ? -14.25 -8.219 -14.023 1 98.06 79 LYS B O 1
ATOM 2196 N N . HIS B 1 80 ? -14.062 -6.668 -15.727 1 97.75 80 HIS B N 1
ATOM 2197 C CA . HIS B 1 80 ? -15.383 -6.105 -15.477 1 97.75 80 HIS B CA 1
ATOM 2198 C C . HIS B 1 80 ? -16.469 -7.176 -15.555 1 97.75 80 HIS B C 1
ATOM 2200 O O . HIS B 1 80 ? -16.453 -8.016 -16.453 1 97.75 80 HIS B O 1
ATOM 2206 N N . GLY B 1 81 ? -17.312 -7.188 -14.555 1 97.12 81 GLY B N 1
ATOM 2207 C CA . GLY B 1 81 ? -18.469 -8.07 -14.586 1 97.12 81 GLY B CA 1
ATOM 2208 C C . GLY B 1 81 ? -18.156 -9.469 -14.094 1 97.12 81 GLY B C 1
ATOM 2209 O O . GLY B 1 81 ? -19.047 -10.305 -13.945 1 97.12 81 GLY B O 1
ATOM 2210 N N . VAL B 1 82 ? -16.953 -9.812 -13.859 1 98 82 VAL B N 1
ATOM 2211 C CA . VAL B 1 82 ? -16.562 -11.125 -13.375 1 98 82 VAL B CA 1
ATOM 2212 C C . VAL B 1 82 ? -16.594 -11.148 -11.852 1 98 82 VAL B C 1
ATOM 2214 O O . VAL B 1 82 ? -16.219 -10.172 -11.203 1 98 82 VAL B O 1
ATOM 2217 N N . LYS B 1 83 ? -17.047 -12.242 -11.328 1 97.69 83 LYS B N 1
ATOM 2218 C CA . LYS B 1 83 ? -17.047 -12.398 -9.875 1 97.69 83 LYS B CA 1
ATOM 2219 C C . LYS B 1 83 ? -15.633 -12.539 -9.336 1 97.69 83 LYS B C 1
ATOM 2221 O O . LYS B 1 83 ? -14.773 -13.133 -9.992 1 97.69 83 LYS B O 1
ATOM 2226 N N . SER B 1 84 ? -15.453 -12.078 -8.133 1 98.5 84 SER B N 1
ATOM 2227 C CA . SER B 1 84 ? -14.148 -12.242 -7.488 1 98.5 84 SER B CA 1
ATOM 2228 C C . SER B 1 84 ? -13.805 -13.719 -7.316 1 98.5 84 SER B C 1
ATOM 2230 O O . SER B 1 84 ? -14.672 -14.523 -6.973 1 98.5 84 SER B O 1
ATOM 2232 N N . ALA B 1 85 ? -12.57 -14.062 -7.531 1 98.75 85 ALA B N 1
ATOM 2233 C CA . ALA B 1 85 ? -12.094 -15.422 -7.281 1 98.75 85 ALA B CA 1
ATOM 2234 C C . ALA B 1 85 ? -11.586 -15.57 -5.852 1 98.75 85 ALA B C 1
ATOM 2236 O O . ALA B 1 85 ? -11.359 -16.688 -5.383 1 98.75 85 ALA B O 1
ATOM 2237 N N . PHE B 1 86 ? -11.406 -14.477 -5.16 1 98.56 86 PHE B N 1
ATOM 2238 C CA . PHE B 1 86 ? -10.898 -14.508 -3.795 1 98.56 86 PHE B CA 1
ATOM 2239 C C . PHE B 1 86 ? -11.984 -14.938 -2.82 1 98.56 86 PHE B C 1
ATOM 2241 O O . PHE B 1 86 ? -13.117 -14.438 -2.889 1 98.56 86 PHE B O 1
ATOM 2248 N N . ASP B 1 87 ? -11.648 -15.82 -1.975 1 97.12 87 ASP B N 1
ATOM 2249 C CA . ASP B 1 87 ? -12.5 -16.297 -0.891 1 97.12 87 ASP B CA 1
ATOM 2250 C C . ASP B 1 87 ? -11.68 -16.641 0.347 1 97.12 87 ASP B C 1
ATOM 2252 O O . ASP B 1 87 ? -10.961 -17.641 0.364 1 97.12 87 ASP B O 1
ATOM 2256 N N . ARG B 1 88 ? -11.844 -15.766 1.368 1 92.56 88 ARG B N 1
ATOM 2257 C CA . ARG B 1 88 ? -10.977 -15.938 2.525 1 92.56 88 ARG B CA 1
ATOM 2258 C C . ARG B 1 88 ? -11.281 -17.234 3.256 1 92.56 88 ARG B C 1
ATOM 2260 O O . ARG B 1 88 ? -10.477 -17.719 4.059 1 92.56 88 ARG B O 1
ATOM 2267 N N . ARG B 1 89 ? -12.383 -17.984 2.949 1 93.25 89 ARG B N 1
ATOM 2268 C CA . ARG B 1 89 ? -12.742 -19.234 3.598 1 93.25 89 ARG B CA 1
ATOM 2269 C C . ARG B 1 89 ? -11.875 -20.391 3.086 1 93.25 89 ARG B C 1
ATOM 2271 O O . ARG B 1 89 ? -11.836 -21.453 3.693 1 93.25 89 ARG B O 1
ATOM 2278 N N . LEU B 1 90 ? -11.18 -20.125 1.982 1 94.12 90 LEU B N 1
ATOM 2279 C CA . LEU B 1 90 ? -10.43 -21.188 1.32 1 94.12 90 LEU B CA 1
ATOM 2280 C C . LEU B 1 90 ? -9.109 -21.453 2.041 1 94.12 90 LEU B C 1
ATOM 2282 O O . LEU B 1 90 ? -8.461 -22.469 1.803 1 94.12 90 LEU B O 1
ATOM 2286 N N . VAL B 1 91 ? -8.68 -20.5 2.875 1 89.94 91 VAL B N 1
ATOM 2287 C CA . VAL B 1 91 ? -7.414 -20.672 3.586 1 89.94 91 VAL B CA 1
ATOM 2288 C C . VAL B 1 91 ? -7.629 -20.469 5.082 1 89.94 91 VAL B C 1
ATOM 2290 O O . VAL B 1 91 ? -8.32 -19.547 5.5 1 89.94 91 VAL B O 1
ATOM 2293 N N . ALA B 1 92 ? -7.141 -21.375 5.809 1 77.62 92 ALA B N 1
ATOM 2294 C CA . ALA B 1 92 ? -7.164 -21.25 7.266 1 77.62 92 ALA B CA 1
ATOM 2295 C C . ALA B 1 92 ? -5.855 -20.672 7.793 1 77.62 92 ALA B C 1
ATOM 2297 O O . ALA B 1 92 ? -4.781 -21.234 7.555 1 77.62 92 ALA B O 1
ATOM 2298 N N . ARG B 1 93 ? -5.988 -19.531 8.281 1 74.62 93 ARG B N 1
ATOM 2299 C CA . ARG B 1 93 ? -4.793 -18.922 8.867 1 74.62 93 ARG B CA 1
ATOM 2300 C C . ARG B 1 93 ? -4.855 -18.953 10.391 1 74.62 93 ARG B C 1
ATOM 2302 O O . ARG B 1 93 ? -5.934 -18.859 10.977 1 74.62 93 ARG B O 1
ATOM 2309 N N . ALA B 1 94 ? -3.773 -19.375 10.906 1 64.12 94 ALA B N 1
ATOM 2310 C CA . ALA B 1 94 ? -3.666 -19.375 12.359 1 64.12 94 ALA B CA 1
ATOM 2311 C C . ALA B 1 94 ? -3.139 -18.047 12.875 1 64.12 94 ALA B C 1
ATOM 2313 O O . ALA B 1 94 ? -1.978 -17.703 12.648 1 64.12 94 ALA B O 1
ATOM 2314 N N . ASP B 1 95 ? -3.992 -17.062 13.125 1 67.94 95 ASP B N 1
ATOM 2315 C CA . ASP B 1 95 ? -3.533 -15.805 13.695 1 67.94 95 ASP B CA 1
ATOM 2316 C C . ASP B 1 95 ? -4.352 -15.422 14.922 1 67.94 95 ASP B C 1
ATOM 2318 O O . ASP B 1 95 ? -5.289 -16.125 15.297 1 67.94 95 ASP B O 1
ATOM 2322 N N . GLN B 1 96 ? -3.826 -14.469 15.641 1 63.94 96 GLN B N 1
ATOM 2323 C CA . GLN B 1 96 ? -4.445 -14.039 16.891 1 63.94 96 GLN B CA 1
ATOM 2324 C C . GLN B 1 96 ? -5.891 -13.602 16.672 1 63.94 96 GLN B C 1
ATOM 2326 O O . GLN B 1 96 ? -6.684 -13.57 17.609 1 63.94 96 GLN B O 1
ATOM 2331 N N . TYR B 1 97 ? -6.18 -13.32 15.484 1 67 97 TYR B N 1
ATOM 2332 C CA . TYR B 1 97 ? -7.523 -12.828 15.188 1 67 97 TYR B CA 1
ATOM 2333 C C . TYR B 1 97 ? -8.398 -13.938 14.609 1 67 97 TYR B C 1
ATOM 2335 O O . TYR B 1 97 ? -9.586 -13.727 14.359 1 67 97 TYR B O 1
ATOM 2343 N N . SER B 1 98 ? -7.637 -15.102 14.445 1 65.06 98 SER B N 1
ATOM 2344 C CA . SER B 1 98 ? -8.336 -16.188 13.789 1 65.06 98 SER B CA 1
ATOM 2345 C C . SER B 1 98 ? -9.523 -16.672 14.617 1 65.06 98 SER B C 1
ATOM 2347 O O . SER B 1 98 ? -9.406 -16.844 15.836 1 65.06 98 SER B O 1
ATOM 2349 N N . ASP B 1 99 ? -10.703 -16.328 14.117 1 64.62 99 ASP B N 1
ATOM 2350 C CA . ASP B 1 99 ? -11.93 -16.891 14.672 1 64.62 99 ASP B CA 1
ATOM 2351 C C . ASP B 1 99 ? -12.664 -17.734 13.641 1 64.62 99 ASP B C 1
ATOM 2353 O O . ASP B 1 99 ? -12.609 -17.453 12.438 1 64.62 99 ASP B O 1
ATOM 2357 N N . THR B 1 100 ? -12.992 -18.953 14.07 1 64.19 100 THR B N 1
ATOM 2358 C CA . THR B 1 100 ? -13.672 -19.906 13.203 1 64.19 100 THR B CA 1
ATOM 2359 C C . THR B 1 100 ? -14.883 -19.25 12.531 1 64.19 100 THR B C 1
ATOM 2361 O O . THR B 1 100 ? -15.344 -19.719 11.492 1 64.19 100 THR B O 1
ATOM 2364 N N . LYS B 1 101 ? -15.258 -18.188 13.023 1 71.69 101 LYS B N 1
ATOM 2365 C CA . LYS B 1 101 ? -16.484 -17.609 12.492 1 71.69 101 LYS B CA 1
ATOM 2366 C C . LYS B 1 101 ? -16.188 -16.609 11.383 1 71.69 101 LYS B C 1
ATOM 2368 O O . LYS B 1 101 ? -16.859 -16.609 10.344 1 71.69 101 LYS B O 1
ATOM 2373 N N . THR B 1 102 ? -15.055 -15.938 11.406 1 79.5 102 THR B N 1
ATOM 2374 C CA . THR B 1 102 ? -14.852 -14.82 10.484 1 79.5 102 THR B CA 1
ATOM 2375 C C . THR B 1 102 ? -13.891 -15.211 9.367 1 79.5 102 THR B C 1
ATOM 2377 O O . THR B 1 102 ? -13.797 -14.523 8.352 1 79.5 102 THR B O 1
ATOM 2380 N N . HIS B 1 103 ? -13.18 -16.344 9.445 1 85.75 103 HIS B N 1
ATOM 2381 C CA . HIS B 1 103 ? -12.156 -16.719 8.477 1 85.75 103 HIS B CA 1
ATOM 2382 C C . HIS B 1 103 ? -11.18 -15.578 8.242 1 85.75 103 HIS B C 1
ATOM 2384 O O . HIS B 1 103 ? -10.984 -15.141 7.102 1 85.75 103 HIS B O 1
ATOM 2390 N N . TYR B 1 104 ? -10.516 -15.273 9.273 1 87.56 104 TYR B N 1
ATOM 2391 C CA . TYR B 1 104 ? -9.656 -14.094 9.281 1 87.56 104 TYR B CA 1
ATOM 2392 C C . TYR B 1 104 ? -8.578 -14.203 8.211 1 87.56 104 TYR B C 1
ATOM 2394 O O . TYR B 1 104 ? -7.875 -15.219 8.133 1 87.56 104 TYR B O 1
ATOM 2402 N N . TYR B 1 105 ? -8.477 -13.281 7.379 1 91.12 105 TYR B N 1
ATOM 2403 C CA . TYR B 1 105 ? -7.457 -13.086 6.352 1 91.12 105 TYR B CA 1
ATOM 2404 C C . TYR B 1 105 ? -6.977 -11.641 6.324 1 91.12 105 TYR B C 1
ATOM 2406 O O . TYR B 1 105 ? -7.703 -10.75 5.883 1 91.12 105 TYR B O 1
ATOM 2414 N N . PRO B 1 106 ? -5.746 -11.414 6.75 1 88.5 106 PRO B N 1
ATOM 2415 C CA . PRO B 1 106 ? -5.266 -10.031 6.863 1 88.5 106 PRO B CA 1
ATOM 2416 C C . PRO B 1 106 ? -4.68 -9.5 5.559 1 88.5 106 PRO B C 1
ATOM 2418 O O . PRO B 1 106 ? -4.363 -10.281 4.656 1 88.5 106 PRO B O 1
ATOM 2421 N N . THR B 1 107 ? -4.598 -8.172 5.551 1 93.38 107 THR B N 1
ATOM 2422 C CA . THR B 1 107 ? -4.012 -7.539 4.371 1 93.38 107 THR B CA 1
ATOM 2423 C C . THR B 1 107 ? -2.506 -7.355 4.551 1 93.38 107 THR B C 1
ATOM 2425 O O . THR B 1 107 ? -1.849 -6.727 3.717 1 93.38 107 THR B O 1
ATOM 2428 N N . PHE B 1 108 ? -2.008 -7.91 5.574 1 90.62 108 PHE B N 1
ATOM 2429 C CA . PHE B 1 108 ? -0.592 -7.73 5.875 1 90.62 108 PHE B CA 1
ATOM 2430 C C . PHE B 1 108 ? 0.104 -9.078 6.027 1 90.62 108 PHE B C 1
ATOM 2432 O O . PHE B 1 108 ? -0.397 -9.969 6.719 1 90.62 108 PHE B O 1
ATOM 2439 N N . PHE B 1 109 ? 1.263 -9.188 5.344 1 88.38 109 PHE B N 1
ATOM 2440 C CA . PHE B 1 109 ? 2.104 -10.367 5.48 1 88.38 109 PHE B CA 1
ATOM 2441 C C . PHE B 1 109 ? 3.449 -10.008 6.102 1 88.38 109 PHE B C 1
ATOM 2443 O O . PHE B 1 109 ? 4.098 -9.055 5.672 1 88.38 109 PHE B O 1
ATOM 2450 N N . ASP B 1 110 ? 3.852 -10.773 7.027 1 81.94 110 ASP B N 1
ATOM 2451 C CA . ASP B 1 110 ? 5.152 -10.594 7.66 1 81.94 110 ASP B CA 1
ATOM 2452 C C . ASP B 1 110 ? 6.277 -11.086 6.75 1 81.94 110 ASP B C 1
ATOM 2454 O O . ASP B 1 110 ? 6.039 -11.859 5.816 1 81.94 110 ASP B O 1
ATOM 2458 N N . ALA B 1 111 ? 7.438 -10.609 7.109 1 74.38 111 ALA B N 1
ATOM 2459 C CA . ALA B 1 111 ? 8.617 -11.094 6.402 1 74.38 111 ALA B CA 1
ATOM 2460 C C . ALA B 1 111 ? 8.836 -12.586 6.652 1 74.38 111 ALA B C 1
ATOM 2462 O O . ALA B 1 111 ? 8.414 -13.117 7.684 1 74.38 111 ALA B O 1
ATOM 2463 N N . PRO B 1 112 ? 9.484 -13.172 5.613 1 66.94 112 PRO B N 1
ATOM 2464 C CA . PRO B 1 112 ? 9.766 -14.594 5.832 1 66.94 112 PRO B CA 1
ATOM 2465 C C . PRO B 1 112 ? 10.672 -14.844 7.035 1 66.94 112 PRO B C 1
ATOM 2467 O O . PRO B 1 112 ? 11.57 -14.039 7.312 1 66.94 112 PRO B O 1
ATOM 2470 N N . LYS B 1 113 ? 10.352 -15.805 7.816 1 63.84 113 LYS B N 1
ATOM 2471 C CA . LYS B 1 113 ? 11.125 -16.188 8.992 1 63.84 113 LYS B CA 1
ATOM 2472 C C . LYS B 1 113 ? 12.328 -17.047 8.609 1 63.84 113 LYS B C 1
ATOM 2474 O O . LYS B 1 113 ? 13.273 -17.188 9.391 1 63.84 113 LYS B O 1
ATOM 2479 N N . ARG B 1 114 ? 12.227 -17.75 7.488 1 60.03 114 ARG B N 1
ATOM 2480 C CA . ARG B 1 114 ? 13.281 -18.688 7.141 1 60.03 114 ARG B CA 1
ATOM 2481 C C . ARG B 1 114 ? 14.195 -18.125 6.059 1 60.03 114 ARG B C 1
ATOM 2483 O O . ARG B 1 114 ? 13.82 -17.172 5.355 1 60.03 114 ARG B O 1
ATOM 2490 N N . ASP B 1 115 ? 15.375 -18.672 6.047 1 55.47 115 ASP B N 1
ATOM 2491 C CA . ASP B 1 115 ? 16.438 -18.328 5.117 1 55.47 115 ASP B CA 1
ATOM 2492 C C . ASP B 1 115 ? 15.977 -18.469 3.67 1 55.47 115 ASP B C 1
ATOM 2494 O O . ASP B 1 115 ? 15.281 -19.422 3.33 1 55.47 115 ASP B O 1
ATOM 2498 N N . ILE B 1 116 ? 16.141 -17.406 2.924 1 57.22 116 ILE B N 1
ATOM 2499 C CA . ILE B 1 116 ? 15.82 -17.375 1.501 1 57.22 116 ILE B CA 1
ATOM 2500 C C . ILE B 1 116 ? 16.969 -17.969 0.702 1 57.22 116 ILE B C 1
ATOM 2502 O O . ILE B 1 116 ? 18.141 -17.688 0.983 1 57.22 116 ILE B O 1
ATOM 2506 N N . VAL B 1 117 ? 16.703 -19.109 -0.054 1 52.59 117 VAL B N 1
ATOM 2507 C CA . VAL B 1 117 ? 17.688 -19.781 -0.891 1 52.59 117 VAL B CA 1
ATOM 2508 C C . VAL B 1 117 ? 18.078 -18.875 -2.059 1 52.59 117 VAL B C 1
ATOM 2510 O O . VAL B 1 117 ? 19.234 -18.859 -2.477 1 52.59 117 VAL B O 1
ATOM 2513 N N . TYR B 1 118 ? 17.125 -18.188 -2.549 1 64.12 118 TYR B N 1
ATOM 2514 C CA . TYR B 1 118 ? 17.266 -17.266 -3.672 1 64.12 118 TYR B CA 1
ATOM 2515 C C . TYR B 1 118 ? 16.953 -15.844 -3.248 1 64.12 118 TYR B C 1
ATOM 2517 O O . TYR B 1 118 ? 15.961 -15.594 -2.564 1 64.12 118 TYR B O 1
ATOM 2525 N N . ARG B 1 119 ? 17.891 -15 -3.572 1 58.94 119 ARG B N 1
ATOM 2526 C CA . ARG B 1 119 ? 17.891 -13.617 -3.121 1 58.94 119 ARG B CA 1
ATOM 2527 C C . ARG B 1 119 ? 16.531 -12.969 -3.318 1 58.94 119 ARG B C 1
ATOM 2529 O O . ARG B 1 119 ? 16.078 -12.195 -2.471 1 58.94 119 ARG B O 1
ATOM 2536 N N . TYR B 1 120 ? 15.906 -13.445 -4.383 1 61 120 TYR B N 1
ATOM 2537 C CA . TYR B 1 120 ? 14.656 -12.75 -4.684 1 61 120 TYR B CA 1
ATOM 2538 C C . TYR B 1 120 ? 13.461 -13.641 -4.387 1 61 120 TYR B C 1
ATOM 2540 O O . TYR B 1 120 ? 12.344 -13.359 -4.828 1 61 120 TYR B O 1
ATOM 2548 N N . GLN B 1 121 ? 13.961 -14.617 -3.633 1 69.56 121 GLN B N 1
ATOM 2549 C CA . GLN B 1 121 ? 12.867 -15.539 -3.328 1 69.56 121 GLN B CA 1
ATOM 2550 C C . GLN B 1 121 ? 11.852 -14.891 -2.393 1 69.56 121 GLN B C 1
ATOM 2552 O O . GLN B 1 121 ? 12.227 -14.219 -1.43 1 69.56 121 GLN B O 1
ATOM 2557 N N . LYS B 1 122 ? 10.562 -14.984 -2.846 1 77.12 122 LYS B N 1
ATOM 2558 C CA . LYS B 1 122 ? 9.484 -14.453 -2.021 1 77.12 122 LYS B CA 1
ATOM 2559 C C . LYS B 1 122 ? 9.117 -15.414 -0.899 1 77.12 122 LYS B C 1
ATOM 2561 O O . LYS B 1 122 ? 9.484 -16.594 -0.941 1 77.12 122 LYS B O 1
ATOM 2566 N N . ASN B 1 123 ? 8.5 -14.906 0.059 1 85.5 123 ASN B N 1
ATOM 2567 C CA . ASN B 1 123 ? 7.977 -15.68 1.182 1 85.5 123 ASN B CA 1
ATOM 2568 C C . ASN B 1 123 ? 7 -16.75 0.714 1 85.5 123 ASN B C 1
ATOM 2570 O O . ASN B 1 123 ? 5.883 -16.438 0.302 1 85.5 123 ASN B O 1
ATOM 2574 N N . GLN B 1 124 ? 7.395 -18 0.814 1 89.25 124 GLN B N 1
ATOM 2575 C CA . GLN B 1 124 ? 6.594 -19.109 0.305 1 89.25 124 GLN B CA 1
ATOM 2576 C C . GLN B 1 124 ? 5.238 -19.172 1.011 1 89.25 124 GLN B C 1
ATOM 2578 O O . GLN B 1 124 ? 4.215 -19.438 0.377 1 89.25 124 GLN B O 1
ATOM 2583 N N . GLN B 1 125 ? 5.266 -18.922 2.277 1 88.81 125 GLN B N 1
ATOM 2584 C CA . GLN B 1 125 ? 4.02 -18.984 3.033 1 88.81 125 GLN B CA 1
ATOM 2585 C C . GLN B 1 125 ? 3.027 -17.922 2.551 1 88.81 125 GLN B C 1
ATOM 2587 O O . GLN B 1 125 ? 1.828 -18.203 2.449 1 88.81 125 GLN B O 1
ATOM 2592 N N . MET B 1 126 ? 3.533 -16.75 2.311 1 91.5 126 MET B N 1
ATOM 2593 C CA . MET B 1 126 ? 2.684 -15.68 1.792 1 91.5 126 MET B CA 1
ATOM 2594 C C . MET B 1 126 ? 2.064 -16.078 0.456 1 91.5 126 MET B C 1
ATOM 2596 O O . MET B 1 126 ? 0.856 -15.938 0.26 1 91.5 126 MET B O 1
ATOM 2600 N N . ILE B 1 127 ? 2.938 -16.594 -0.409 1 94.62 127 ILE B N 1
ATOM 2601 C CA . ILE B 1 127 ? 2.482 -16.969 -1.743 1 94.62 127 ILE B CA 1
ATOM 2602 C C . ILE B 1 127 ? 1.469 -18.094 -1.641 1 94.62 127 ILE B C 1
ATOM 2604 O O . ILE B 1 127 ? 0.447 -18.094 -2.33 1 94.62 127 ILE B O 1
ATOM 2608 N N . ASP B 1 128 ? 1.685 -19.047 -0.703 1 94.06 128 ASP B N 1
ATOM 2609 C CA . ASP B 1 128 ? 0.745 -20.141 -0.45 1 94.06 128 ASP B CA 1
ATOM 2610 C C . ASP B 1 128 ? -0.622 -19.594 -0.034 1 94.06 128 ASP B C 1
ATOM 2612 O O . ASP B 1 128 ? -1.648 -20.016 -0.579 1 94.06 128 ASP B O 1
ATOM 2616 N N . ASP B 1 129 ? -0.563 -18.688 0.865 1 93.88 129 ASP B N 1
ATOM 2617 C CA . ASP B 1 129 ? -1.802 -18.109 1.386 1 93.88 129 ASP B CA 1
ATOM 2618 C C . ASP B 1 129 ? -2.572 -17.391 0.289 1 93.88 129 ASP B C 1
ATOM 2620 O O . ASP B 1 129 ? -3.799 -17.484 0.209 1 93.88 129 ASP B O 1
ATOM 2624 N N . ILE B 1 130 ? -1.861 -16.672 -0.527 1 96.69 130 ILE B N 1
ATOM 2625 C CA . ILE B 1 130 ? -2.514 -15.891 -1.57 1 96.69 130 ILE B CA 1
ATOM 2626 C C . ILE B 1 130 ? -3.109 -16.828 -2.621 1 96.69 130 ILE B C 1
ATOM 2628 O O . ILE B 1 130 ? -4.309 -16.766 -2.896 1 96.69 130 ILE B O 1
ATOM 2632 N N . ILE B 1 131 ? -2.307 -17.688 -3.156 1 97.75 131 ILE B N 1
ATOM 2633 C CA . ILE B 1 131 ? -2.762 -18.594 -4.211 1 97.75 131 ILE B CA 1
ATOM 2634 C C . ILE B 1 131 ? -3.898 -19.469 -3.686 1 97.75 131 ILE B C 1
ATOM 2636 O O . ILE B 1 131 ? -4.895 -19.688 -4.383 1 97.75 131 ILE B O 1
ATOM 2640 N N . GLY B 1 132 ? -3.771 -19.891 -2.477 1 97.06 132 GLY B N 1
ATOM 2641 C CA . GLY B 1 132 ? -4.773 -20.75 -1.871 1 97.06 132 GLY B CA 1
ATOM 2642 C C . GLY B 1 132 ? -6.125 -20.078 -1.709 1 97.06 132 GLY B C 1
ATOM 2643 O O . GLY B 1 132 ? -7.164 -20.734 -1.732 1 97.06 132 GLY B O 1
ATOM 2644 N N . ALA B 1 133 ? -6.137 -18.812 -1.609 1 97.5 133 ALA B N 1
ATOM 2645 C CA . ALA B 1 133 ? -7.367 -18.078 -1.322 1 97.5 133 ALA B CA 1
ATOM 2646 C C . ALA B 1 133 ? -8.133 -17.766 -2.605 1 97.5 133 ALA B C 1
ATOM 2648 O O . ALA B 1 133 ? -9.242 -17.234 -2.559 1 97.5 133 ALA B O 1
ATOM 2649 N N . PHE B 1 134 ? -7.543 -18.062 -3.771 1 98.62 134 PHE B N 1
ATOM 2650 C CA . PHE B 1 134 ? -8.211 -17.766 -5.031 1 98.62 134 PHE B CA 1
ATOM 2651 C C . PHE B 1 134 ? -8.805 -19.031 -5.645 1 98.62 134 PHE B C 1
ATOM 2653 O O . PHE B 1 134 ? -8.086 -20 -5.891 1 98.62 134 PHE B O 1
ATOM 2660 N N . ASN B 1 135 ? -10.117 -18.953 -5.844 1 98.31 135 ASN B N 1
ATOM 2661 C CA . ASN B 1 135 ? -10.82 -20.078 -6.465 1 98.31 135 ASN B CA 1
ATOM 2662 C C . ASN B 1 135 ? -10.633 -20.078 -7.98 1 98.31 135 ASN B C 1
ATOM 2664 O O . ASN B 1 135 ? -11.547 -19.734 -8.727 1 98.31 135 ASN B O 1
ATOM 2668 N N . VAL B 1 136 ? -9.484 -20.531 -8.477 1 98.44 136 VAL B N 1
ATOM 2669 C CA . VAL B 1 136 ? -9.125 -20.656 -9.891 1 98.44 136 VAL B CA 1
ATOM 2670 C C . VAL B 1 136 ? -8.523 -22.031 -10.156 1 98.44 136 VAL B C 1
ATOM 2672 O O . VAL B 1 136 ? -8.039 -22.688 -9.234 1 98.44 136 VAL B O 1
ATOM 2675 N N . SER B 1 137 ? -8.555 -22.453 -11.367 1 97.56 137 SER B N 1
ATOM 2676 C CA . SER B 1 137 ? -8.023 -23.766 -11.727 1 97.56 137 SER B CA 1
ATOM 2677 C C . SER B 1 137 ? -6.629 -23.656 -12.328 1 97.56 137 SER B C 1
ATOM 2679 O O . SER B 1 137 ? -5.84 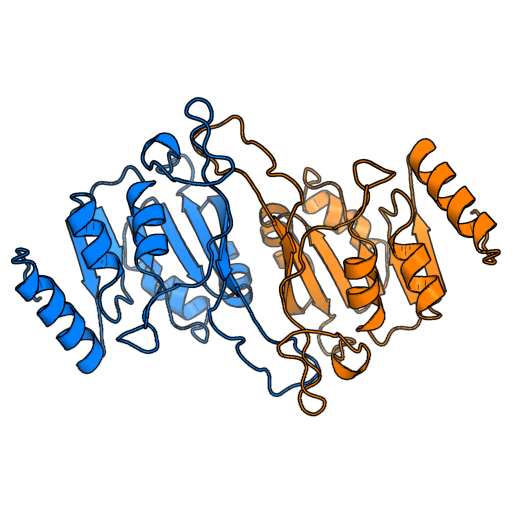-24.609 -12.258 1 97.56 137 SER B O 1
ATOM 2681 N N . THR B 1 138 ? -6.406 -22.5 -12.969 1 98.38 138 THR B N 1
ATOM 2682 C CA . THR B 1 138 ? -5.133 -22.312 -13.656 1 98.38 138 THR B CA 1
ATOM 2683 C C . THR B 1 138 ? -4.488 -21 -13.234 1 98.38 138 THR B C 1
ATOM 2685 O O . THR B 1 138 ? -5.18 -20 -13.039 1 98.38 138 THR B O 1
ATOM 2688 N N . VAL B 1 139 ? -3.148 -21.031 -13.039 1 98.69 139 VAL B N 1
ATOM 2689 C CA . VAL B 1 139 ? -2.361 -19.859 -12.68 1 98.69 139 VAL B CA 1
ATOM 2690 C C . VAL B 1 139 ? -1.206 -19.703 -13.664 1 98.69 139 VAL B C 1
ATOM 2692 O O . VAL B 1 139 ? -0.581 -20.672 -14.07 1 98.69 139 VAL B O 1
ATOM 2695 N N . CYS B 1 140 ? -0.973 -18.453 -14.07 1 98.62 140 CYS B N 1
ATOM 2696 C CA . CYS B 1 140 ? 0.175 -18.141 -14.914 1 98.62 140 CYS B CA 1
ATOM 2697 C C . CYS B 1 140 ? 1.077 -17.109 -14.234 1 98.62 140 CYS B C 1
ATOM 2699 O O . CYS B 1 140 ? 0.595 -16.109 -13.703 1 98.62 140 CYS B O 1
ATOM 2701 N N . ASP B 1 141 ? 2.395 -17.375 -14.195 1 98.19 141 ASP B N 1
ATOM 2702 C CA . ASP B 1 141 ? 3.42 -16.469 -13.695 1 98.19 141 ASP B CA 1
ATOM 2703 C C . ASP B 1 141 ? 4.512 -16.234 -14.742 1 98.19 141 ASP B C 1
ATOM 2705 O O . ASP B 1 141 ? 5.367 -17.109 -14.953 1 98.19 141 ASP B O 1
ATOM 2709 N N . MET B 1 142 ? 4.531 -15.07 -15.336 1 97.38 142 MET B N 1
ATOM 2710 C CA . MET B 1 142 ? 5.449 -14.812 -16.438 1 97.38 142 MET B CA 1
ATOM 2711 C C . MET B 1 142 ? 6.805 -14.336 -15.93 1 97.38 142 MET B C 1
ATOM 2713 O O . MET B 1 142 ? 7.715 -14.078 -16.719 1 97.38 142 MET B O 1
ATOM 2717 N N . PHE B 1 143 ? 6.918 -14.211 -14.672 1 96.88 143 PHE B N 1
ATOM 2718 C CA . PHE B 1 143 ? 8.164 -13.898 -13.992 1 96.88 143 PHE B CA 1
ATOM 2719 C C . PHE B 1 143 ? 8.383 -14.828 -12.805 1 96.88 143 PHE B C 1
ATOM 2721 O O . PHE B 1 143 ? 8.477 -14.375 -11.664 1 96.88 143 PHE B O 1
ATOM 2728 N N . ALA B 1 144 ? 8.641 -16.062 -13.078 1 95.44 144 ALA B N 1
ATOM 2729 C CA . ALA B 1 144 ? 8.469 -17.141 -12.094 1 95.44 144 ALA B CA 1
ATOM 2730 C C . ALA B 1 144 ? 9.656 -17.219 -11.148 1 95.44 144 ALA B C 1
ATOM 2732 O O . ALA B 1 144 ? 9.555 -17.766 -10.047 1 95.44 144 ALA B O 1
ATOM 2733 N N . GLY B 1 145 ? 10.797 -16.641 -11.594 1 92.88 145 GLY B N 1
ATOM 2734 C CA . GLY B 1 145 ? 11.977 -16.703 -10.742 1 92.88 145 GLY B CA 1
ATOM 2735 C C . GLY B 1 145 ? 12.328 -18.125 -10.312 1 92.88 145 GLY B C 1
ATOM 2736 O O . GLY B 1 145 ? 12.445 -19.016 -11.148 1 92.88 145 GLY B O 1
ATOM 2737 N N . SER B 1 146 ? 12.391 -18.328 -8.977 1 90.62 146 SER B N 1
ATOM 2738 C CA . SER B 1 146 ? 12.789 -19.625 -8.438 1 90.62 146 SER B CA 1
ATOM 2739 C C . SER B 1 146 ? 11.586 -20.547 -8.297 1 90.62 146 SER B C 1
ATOM 2741 O O . SER B 1 146 ? 11.711 -21.672 -7.793 1 90.62 146 SER B O 1
ATOM 2743 N N . GLY B 1 147 ? 10.445 -20.094 -8.648 1 92.75 147 GLY B N 1
ATOM 2744 C CA . GLY B 1 147 ? 9.312 -21 -8.812 1 92.75 147 GLY B CA 1
ATOM 2745 C C . GLY B 1 147 ? 8.43 -21.078 -7.574 1 92.75 147 GLY B C 1
ATOM 2746 O O . GLY B 1 147 ? 7.754 -22.078 -7.352 1 92.75 147 GLY B O 1
ATOM 2747 N N . THR B 1 148 ? 8.461 -20.047 -6.75 1 92.56 148 THR B N 1
ATOM 2748 C CA . THR B 1 148 ? 7.625 -20.016 -5.559 1 92.56 148 THR B CA 1
ATOM 2749 C C . THR B 1 148 ? 6.156 -20.188 -5.926 1 92.56 148 THR B C 1
ATOM 2751 O O . THR B 1 148 ? 5.41 -20.875 -5.227 1 92.56 148 THR B O 1
ATOM 2754 N N . THR B 1 149 ? 5.734 -19.594 -7.039 1 96.44 149 THR B N 1
ATOM 2755 C CA . THR B 1 149 ? 4.363 -19.703 -7.516 1 96.44 149 THR B CA 1
ATOM 2756 C C . THR B 1 149 ? 4.027 -21.156 -7.852 1 96.44 149 THR B C 1
ATOM 2758 O O . THR B 1 149 ? 2.953 -21.656 -7.5 1 96.44 149 THR B O 1
ATOM 2761 N N . GLY B 1 150 ? 4.902 -21.812 -8.508 1 95.81 150 GLY B N 1
ATOM 2762 C CA . GLY B 1 150 ? 4.695 -23.203 -8.867 1 95.81 150 GLY B CA 1
ATOM 2763 C C . GLY B 1 150 ? 4.5 -24.109 -7.668 1 95.81 150 GLY B C 1
ATOM 2764 O O . GLY B 1 150 ? 3.602 -24.953 -7.66 1 95.81 150 GLY B O 1
ATOM 2765 N N . LEU B 1 151 ? 5.336 -23.922 -6.695 1 94.38 151 LEU B N 1
ATOM 2766 C CA . LEU B 1 151 ? 5.234 -24.719 -5.48 1 94.38 151 LEU B CA 1
ATOM 2767 C C . LEU B 1 151 ? 3.881 -24.516 -4.805 1 94.38 151 LEU B C 1
ATOM 2769 O O . LEU B 1 151 ? 3.273 -25.484 -4.32 1 94.38 151 LEU B O 1
ATOM 2773 N N . ALA B 1 152 ? 3.439 -23.297 -4.75 1 95.81 152 ALA B N 1
ATOM 2774 C CA . ALA B 1 152 ? 2.133 -23.016 -4.168 1 95.81 152 ALA B CA 1
ATOM 2775 C C . ALA B 1 152 ? 1.014 -23.672 -4.965 1 95.81 152 ALA B C 1
ATOM 2777 O O . ALA B 1 152 ? 0.065 -24.203 -4.387 1 95.81 152 ALA B O 1
ATOM 2778 N N . CYS B 1 153 ? 1.141 -23.625 -6.273 1 97.44 153 CYS B N 1
ATOM 2779 C CA . CYS B 1 153 ? 0.127 -24.234 -7.125 1 97.44 153 CYS B CA 1
ATOM 2780 C C . CYS B 1 153 ? 0.051 -25.734 -6.887 1 97.44 153 CYS B C 1
ATOM 2782 O O . CYS B 1 153 ? -1.04 -26.312 -6.852 1 97.44 153 CYS B O 1
ATOM 2784 N N . VAL B 1 154 ? 1.172 -26.406 -6.758 1 96.06 154 VAL B N 1
ATOM 2785 C CA . VAL B 1 154 ? 1.212 -27.828 -6.457 1 96.06 154 VAL B CA 1
ATOM 2786 C C . VAL B 1 154 ? 0.482 -28.109 -5.145 1 96.06 154 VAL B C 1
ATOM 2788 O O . VAL B 1 154 ? -0.368 -29 -5.074 1 96.06 154 VAL B O 1
ATOM 2791 N N . LYS B 1 155 ? 0.775 -27.312 -4.18 1 94.69 155 LYS B N 1
ATOM 2792 C CA . LYS B 1 155 ? 0.175 -27.469 -2.857 1 94.69 155 LYS B CA 1
ATOM 2793 C C . LYS B 1 155 ? -1.346 -27.375 -2.928 1 94.69 155 LYS B C 1
ATOM 2795 O O . LYS B 1 155 ? -2.057 -28.109 -2.24 1 94.69 155 LYS B O 1
ATOM 2800 N N . HIS B 1 156 ? -1.839 -26.484 -3.727 1 96.94 156 HIS B N 1
ATOM 2801 C CA . HIS B 1 156 ? -3.271 -26.219 -3.768 1 96.94 156 HIS B CA 1
ATOM 2802 C C . HIS B 1 156 ? -3.926 -26.891 -4.973 1 96.94 156 HIS B C 1
ATOM 2804 O O . HIS B 1 156 ? -5.066 -26.578 -5.316 1 96.94 156 HIS B O 1
ATOM 2810 N N . GLU B 1 157 ? -3.189 -27.719 -5.688 1 96.06 157 GLU B N 1
ATOM 2811 C CA . GLU B 1 157 ? -3.682 -28.547 -6.785 1 96.06 157 GLU B CA 1
ATOM 2812 C C . GLU B 1 157 ? -4.242 -27.688 -7.914 1 96.06 157 GLU B C 1
ATOM 2814 O O . GLU B 1 157 ? -5.367 -27.906 -8.367 1 96.06 157 GLU B O 1
ATOM 2819 N N . LYS B 1 158 ? -3.459 -26.75 -8.305 1 97.75 158 LYS B N 1
ATOM 2820 C CA . LYS B 1 158 ? -3.787 -25.891 -9.438 1 97.75 158 LYS B CA 1
ATOM 2821 C C . LYS B 1 158 ? -2.799 -26.094 -10.578 1 97.75 158 LYS B C 1
ATOM 2823 O O . LYS B 1 158 ? -1.604 -26.281 -10.352 1 97.75 158 LYS B O 1
ATOM 2828 N N . ASP B 1 159 ? -3.33 -26.047 -11.797 1 97.44 159 ASP B N 1
ATOM 2829 C CA . ASP B 1 159 ? -2.449 -26.078 -12.961 1 97.44 159 ASP B CA 1
ATOM 2830 C C . ASP B 1 159 ? -1.715 -24.75 -13.125 1 97.44 159 ASP B C 1
ATOM 2832 O O . ASP B 1 159 ? -2.299 -23.688 -12.922 1 97.44 159 ASP B O 1
ATOM 2836 N N . CYS B 1 160 ? -0.429 -24.875 -13.461 1 97.31 160 CYS B N 1
ATOM 2837 C CA . CYS B 1 160 ? 0.368 -23.656 -13.484 1 97.31 160 CYS B CA 1
ATOM 2838 C C . CYS B 1 160 ? 1.244 -23.609 -14.734 1 97.31 160 CYS B C 1
ATOM 2840 O O . CYS B 1 160 ? 1.738 -24.641 -15.195 1 97.31 160 CYS B O 1
ATOM 2842 N N . THR B 1 161 ? 1.318 -22.453 -15.305 1 97.94 161 THR B N 1
ATOM 2843 C CA . THR B 1 161 ? 2.311 -22.141 -16.328 1 97.94 161 THR B CA 1
ATOM 2844 C C . THR B 1 161 ? 3.301 -21.094 -15.812 1 97.94 161 THR B C 1
ATOM 2846 O O . THR B 1 161 ? 2.906 -20 -15.43 1 97.94 161 THR B O 1
ATOM 2849 N N . LEU B 1 162 ? 4.566 -21.469 -15.812 1 97.56 162 LEU B N 1
ATOM 2850 C CA . LEU B 1 162 ? 5.625 -20.609 -15.305 1 97.56 162 LEU B CA 1
ATOM 2851 C C . LEU B 1 162 ? 6.617 -20.266 -16.406 1 97.56 162 LEU B C 1
ATOM 2853 O O . LEU B 1 162 ? 7.047 -21.141 -17.172 1 97.56 162 LEU B O 1
ATOM 2857 N N . ILE B 1 163 ? 6.934 -18.984 -16.5 1 97.5 163 ILE B N 1
ATOM 2858 C CA . ILE B 1 163 ? 7.902 -18.516 -17.484 1 97.5 163 ILE B CA 1
ATOM 2859 C C . ILE B 1 163 ? 9.078 -17.844 -16.781 1 97.5 163 ILE B C 1
ATOM 2861 O O . ILE B 1 163 ? 8.883 -16.969 -15.93 1 97.5 163 ILE B O 1
ATOM 2865 N N . GLU B 1 164 ? 10.297 -18.281 -17.047 1 95.44 164 GLU B N 1
ATOM 2866 C CA . GLU B 1 164 ? 11.516 -17.703 -16.516 1 95.44 164 GLU B CA 1
ATOM 2867 C C . GLU B 1 164 ? 12.602 -17.594 -17.578 1 95.44 164 GLU B C 1
ATOM 2869 O O . GLU B 1 164 ? 12.938 -18.594 -18.219 1 95.44 164 GLU B O 1
ATOM 2874 N N . ALA B 1 165 ? 13.078 -16.359 -17.688 1 93.88 165 ALA B N 1
ATOM 2875 C CA . ALA B 1 165 ? 14.031 -16.094 -18.766 1 93.88 165 ALA B CA 1
ATOM 2876 C C . ALA B 1 165 ? 15.445 -16.469 -18.344 1 93.88 165 ALA B C 1
ATOM 2878 O O . ALA B 1 165 ? 16.281 -16.828 -19.172 1 93.88 165 ALA B O 1
ATOM 2879 N N . GLU B 1 166 ? 15.789 -16.359 -17.078 1 93.31 166 GLU B N 1
ATOM 2880 C CA . GLU B 1 166 ? 17.156 -16.578 -16.578 1 93.31 166 GLU B CA 1
ATOM 2881 C C . GLU B 1 166 ? 17.391 -18.047 -16.234 1 93.31 166 GLU B C 1
ATOM 2883 O O . GLU B 1 166 ? 16.562 -18.672 -15.57 1 93.31 166 GLU B O 1
ATOM 2888 N N . THR B 1 167 ? 18.531 -18.531 -16.484 1 94.12 167 THR B N 1
ATOM 2889 C CA . THR B 1 167 ? 18.844 -19.938 -16.375 1 94.12 167 THR B CA 1
ATOM 2890 C C . THR B 1 167 ? 18.984 -20.359 -14.914 1 94.12 167 THR B C 1
ATOM 2892 O O . THR B 1 167 ? 18.484 -21.406 -14.508 1 94.12 167 THR B O 1
ATOM 2895 N N . GLU B 1 168 ? 19.625 -19.547 -14.195 1 92.44 168 GLU B N 1
ATOM 2896 C CA . GLU B 1 168 ? 19.906 -19.938 -12.812 1 92.44 168 GLU B CA 1
ATOM 2897 C C . GLU B 1 168 ? 18.625 -20.125 -12.016 1 92.44 168 GLU B C 1
ATOM 2899 O O . GLU B 1 168 ? 18.375 -21.203 -11.469 1 92.44 168 GLU B O 1
ATOM 2904 N N . PRO B 1 169 ? 17.766 -19.094 -11.992 1 92.31 169 PRO B N 1
ATOM 2905 C CA . PRO B 1 169 ? 16.516 -19.312 -11.281 1 92.31 169 PRO B CA 1
ATOM 2906 C C . PRO B 1 169 ? 15.664 -20.422 -11.898 1 92.31 169 PRO B C 1
ATOM 2908 O O . PRO B 1 169 ? 14.984 -21.156 -11.172 1 92.31 169 PRO B O 1
ATOM 2911 N N . PHE B 1 170 ? 15.734 -20.609 -13.141 1 94.19 170 PHE B N 1
ATOM 2912 C CA . PHE B 1 170 ? 15.008 -21.672 -13.82 1 94.19 170 PHE B CA 1
ATOM 2913 C C . PHE B 1 170 ? 15.461 -23.031 -13.328 1 94.19 170 PHE B C 1
ATOM 2915 O O . PHE B 1 170 ? 14.633 -23.922 -13.07 1 94.19 170 PHE B O 1
ATOM 2922 N N . ASN B 1 171 ? 16.734 -23.156 -13.203 1 93.44 171 ASN B N 1
ATOM 2923 C CA . ASN B 1 171 ? 17.281 -24.438 -12.742 1 93.44 171 ASN B CA 1
ATOM 2924 C C . ASN B 1 171 ? 16.906 -24.719 -11.289 1 93.44 171 ASN B C 1
ATOM 2926 O O . ASN B 1 171 ? 16.625 -25.859 -10.93 1 93.44 171 ASN B O 1
ATOM 2930 N N . ILE B 1 172 ? 16.891 -23.672 -10.516 1 91.69 172 ILE B N 1
ATOM 2931 C CA . ILE B 1 172 ? 16.469 -23.828 -9.133 1 91.69 172 ILE B CA 1
ATOM 2932 C C . ILE B 1 172 ? 15.016 -24.297 -9.086 1 91.69 172 ILE B C 1
ATOM 2934 O O . ILE B 1 172 ? 14.688 -25.234 -8.344 1 91.69 172 ILE B O 1
ATOM 2938 N N . MET B 1 173 ? 14.203 -23.688 -9.883 1 93.06 173 MET B N 1
ATOM 2939 C CA . MET B 1 173 ? 12.797 -24.062 -9.977 1 93.06 173 MET B CA 1
ATOM 2940 C C . MET B 1 173 ? 12.641 -25.516 -10.375 1 93.06 173 MET B C 1
ATOM 2942 O O . MET B 1 173 ? 11.906 -26.266 -9.734 1 93.06 173 MET B O 1
ATOM 2946 N N . LYS B 1 174 ? 13.352 -25.922 -11.359 1 93.56 174 LYS B N 1
ATOM 2947 C CA . LYS B 1 174 ? 13.281 -27.297 -11.852 1 93.56 174 LYS B CA 1
ATOM 2948 C C . LYS B 1 174 ? 13.703 -28.281 -10.766 1 93.56 174 LYS B C 1
ATOM 2950 O O . LYS B 1 174 ? 13.047 -29.312 -10.57 1 93.56 174 LYS B O 1
ATOM 2955 N N . GLN B 1 175 ? 14.734 -27.984 -10.141 1 93.06 175 GLN B N 1
ATOM 2956 C CA . GLN B 1 175 ? 15.242 -28.859 -9.094 1 93.06 175 GLN B CA 1
ATOM 2957 C C . GLN B 1 175 ? 14.203 -29.047 -7.988 1 93.06 175 GLN B C 1
ATOM 2959 O O . GLN B 1 175 ? 14.023 -30.156 -7.492 1 93.06 175 GLN B O 1
ATOM 2964 N N . GLN B 1 176 ? 13.586 -27.969 -7.59 1 89.69 176 GLN B N 1
ATOM 2965 C CA . GLN B 1 176 ? 12.578 -28.031 -6.539 1 89.69 176 GLN B CA 1
ATOM 2966 C C . GLN B 1 176 ? 11.383 -28.875 -6.969 1 89.69 176 GLN B C 1
ATOM 2968 O O . GLN B 1 176 ? 10.867 -29.672 -6.188 1 89.69 176 GLN B O 1
ATOM 2973 N N . LEU B 1 177 ? 10.961 -28.703 -8.188 1 92 177 LEU B N 1
ATOM 2974 C CA . LEU B 1 177 ? 9.82 -29.453 -8.703 1 92 177 LEU B CA 1
ATOM 2975 C C . LEU B 1 177 ? 10.156 -30.922 -8.859 1 92 177 LEU B C 1
ATOM 2977 O O . LEU B 1 177 ? 9.312 -31.797 -8.602 1 92 177 LEU B O 1
ATOM 2981 N N . ASP B 1 178 ? 11.367 -31.188 -9.266 1 93.06 178 ASP B N 1
ATOM 2982 C CA . ASP B 1 178 ? 11.836 -32.562 -9.375 1 93.06 178 ASP B CA 1
ATOM 2983 C C . ASP B 1 178 ? 11.844 -33.25 -8.008 1 93.06 178 ASP B C 1
ATOM 2985 O O . ASP B 1 178 ? 11.445 -34.406 -7.887 1 93.06 178 ASP B O 1
ATOM 2989 N N . PHE B 1 179 ? 12.344 -32.5 -7.121 1 91.75 179 PHE B N 1
ATOM 2990 C CA . PHE B 1 179 ? 12.414 -33.031 -5.766 1 91.75 179 PHE B CA 1
ATOM 2991 C C . PHE B 1 179 ? 11.031 -33.438 -5.277 1 91.75 179 PHE B C 1
ATOM 2993 O O . PHE B 1 179 ? 10.883 -34.469 -4.578 1 91.75 179 PHE B O 1
ATOM 3000 N N . LEU B 1 180 ? 10 -32.688 -5.676 1 91.56 180 LEU B N 1
ATOM 3001 C CA . LEU B 1 180 ? 8.625 -32.938 -5.242 1 91.56 180 LEU B CA 1
ATOM 3002 C C . LEU B 1 180 ? 7.93 -33.906 -6.176 1 91.56 180 LEU B C 1
ATOM 3004 O O . LEU B 1 180 ? 6.754 -34.25 -5.977 1 91.56 180 LEU B O 1
ATOM 3008 N N . GLN B 1 181 ? 8.609 -34.375 -7.215 1 91.81 181 GLN B N 1
ATOM 3009 C CA . GLN B 1 181 ? 8.109 -35.312 -8.188 1 91.81 181 GLN B CA 1
ATOM 3010 C C . GLN B 1 181 ? 6.844 -34.812 -8.867 1 91.81 181 GLN B C 1
ATOM 3012 O O . GLN B 1 181 ? 5.871 -35.562 -9.023 1 91.81 181 GLN B O 1
ATOM 3017 N N . VAL B 1 182 ? 6.832 -33.594 -9.094 1 91.31 182 VAL B N 1
ATOM 3018 C CA . VAL B 1 182 ? 5.719 -32.938 -9.797 1 91.31 182 VAL B CA 1
ATOM 3019 C C . VAL B 1 182 ? 5.852 -33.188 -11.297 1 91.31 182 VAL B C 1
ATOM 3021 O O . VAL B 1 182 ? 6.953 -33.094 -11.852 1 91.31 182 VAL B O 1
ATOM 3024 N N . LYS B 1 183 ? 4.75 -33.5 -11.914 1 92.06 183 LYS B N 1
ATOM 3025 C CA . LYS B 1 183 ? 4.742 -33.625 -13.367 1 92.06 183 LYS B CA 1
ATOM 3026 C C . LYS B 1 183 ? 4.77 -32.25 -14.031 1 92.06 183 LYS B C 1
ATOM 3028 O O . LYS B 1 183 ? 3.971 -31.359 -13.695 1 92.06 183 LYS B O 1
ATOM 3033 N N . TYR B 1 184 ? 5.781 -32.062 -14.805 1 92.81 184 TYR B N 1
ATOM 3034 C CA . TYR B 1 184 ? 5.848 -30.812 -15.562 1 92.81 184 TYR B CA 1
ATOM 3035 C C . TYR B 1 184 ? 6.438 -31.031 -16.953 1 92.81 184 TYR B C 1
ATOM 3037 O O . TYR B 1 184 ? 6.996 -32.094 -17.219 1 92.81 184 TYR B O 1
ATOM 3045 N N . GLU B 1 185 ? 6.16 -30.109 -17.859 1 93.25 185 GLU B N 1
ATOM 3046 C CA . GLU B 1 185 ? 6.742 -30.062 -19.203 1 93.25 185 GLU B CA 1
ATOM 3047 C C . GLU B 1 185 ? 7.457 -28.75 -19.453 1 93.25 185 GLU B C 1
ATOM 3049 O O . GLU B 1 185 ? 6.953 -27.688 -19.094 1 93.25 185 GLU B O 1
ATOM 3054 N N . VAL B 1 186 ? 8.648 -28.891 -19.984 1 89.88 186 VAL B N 1
ATOM 3055 C CA . VAL B 1 186 ? 9.375 -27.688 -20.391 1 89.88 186 VAL B CA 1
ATOM 3056 C C . VAL B 1 186 ? 9.102 -27.391 -21.859 1 89.88 186 VAL B C 1
ATOM 3058 O O . VAL B 1 186 ? 9.258 -28.266 -22.719 1 89.88 186 VAL B O 1
ATOM 3061 N N . LEU B 1 187 ? 8.602 -26.188 -22.094 1 85.94 187 LEU B N 1
ATOM 3062 C CA . LEU B 1 187 ? 8.297 -25.797 -23.469 1 85.94 187 LEU B CA 1
ATOM 3063 C C . LEU B 1 187 ? 9.438 -24.984 -24.062 1 85.94 187 LEU B C 1
ATOM 3065 O O . LEU B 1 187 ? 10.117 -24.234 -23.359 1 85.94 187 LEU B O 1
#

Secondary structure (DSSP, 8-state):
-EEE---TTS-HHHHHHHHTTS--SEEEEEE-HHHHHHHGGG--EEEEEEEEEEEEEEE--SSTTSPBEEEEEEEEEEETTPPP-B-GGG-----TT--TTTT--BSEEPPPSSPPSSTT---HHHHHHHHHTB--SEEEETT-TTTHHHHHHHHTT-EEEE----HHHHHHHHHHHHHTT------/-EEE---TTS-HHHHHHHHTTS--SEEEEEE-HHHHHHHHHHH-EEEEEEEEEEEEEEE--SSTTSPBEEEEEEEEEEETTPPP-B-GGGS----TT--TTTT--BSEEPPPSSPPSSTT---HHHHHHHHHTB--SEEEETT-TTTHHHHHHHHTT-EEEE----HHHHHHHHHHHHHTT------

Sequence (374 aa):
MIFTDPPFDMGAGKLHKILSNYQFEHLVLIASMRQVLELYPKLDMDFCFDLVANRSKPKESRSYAMPHYLHNNIFYFKKHGVKSAFDRRLVARADQYSDTKTHYYPTFFDAPKRDIVYRYQKNQQMIDDIIGAFNVSTVCDMFAGSGTTGLACVKHEKDCTLIEAETEPFNIMKQQLDFLQVKYEVLMIFTDPPFDMGAGKLHKILSNYQFEHLVLIASMRQVLELYPKLDMDFCFDLVANRSKPKESRSYAMPHYLHNNIFYFKKHGVKSAFDRRLVARADQYSDTKTHYYPTFFDAPKRDIVYRYQKNQQMIDDIIGAFNVSTVCDMFAGSGTTGLACVKHEKDCTLIEAETEPFNIMKQQLDFLQVKYEVL

pLDDT: mean 91.0, std 10.39, range [51.72, 98.88]